Protein AF-0000000073611794 (afdb_homodimer)

Sequence (276 aa):
MASGPGFQDREGLLIVKLEEDSAWSQELPQPDPGPSPEASHLRFRRFRFQEAAGPREALSRLQELCHGWLQPEMRTKEQILELLVLEQFLTILPQEIQSRVQELHPESGEEAVTLVEDMQKELGRLRQKSLRFPVRRPMASGPGFQDREGLLIVKLEEDSAWSQELPQPDPGPSPEASHLRFRRFRFQEAAGPREALSRLQELCHGWLQPEMRTKEQILELLVLEQFLTILPQEIQSRVQELHPESGEEAVTLVEDMQKELGRLRQKSLRFPVRRP

Nearest PDB structures (foldseek):
  3lhr-assembly1_A  TM=9.192E-01  e=5.467E-08  Homo sapiens
  4e6s-assembly1_A-2  TM=8.404E-01  e=6.979E-07  Mus musculus
  2fi2-assembly1_B  TM=8.054E-01  e=8.372E-07  Homo sapiens
  4bhx-assembly1_A  TM=9.151E-01  e=5.485E-06  Homo sapiens
  2fi2-assembly1_A  TM=7.809E-01  e=1.445E-06  Homo sapiens

InterPro domains:
  IPR003309 SCAN domain [PF02023] (37-124)
  IPR003309 SCAN domain [PS50804] (41-123)
  IPR003309 SCAN domain [SM00431] (37-138)
  IPR003309 SCAN domain [cd07936] (37-120)
  IPR038269 SCAN domain superfamily [G3DSA:1.10.4020.10] (34-124)
  IPR050916 SCAN domain and C2H2-type zinc finger [PTHR45935] (18-129)

Organism: Bos mutus grunniens (NCBI:txid30521)

pLDDT: mean 81.66, std 24.02, range [25.75, 98.88]

Secondary structure (DSSP, 8-state):
------------------------------------HHHHHHHHHH--GGGSSSHHHHHHHHHHHHHHHH-TTTS-HHHHHHHHHHHHHHHHS-HHHHHHHHHH--SSHHHHHHHHHHHHHHHHHHHHHHHHS-----/------------------------------------HHHHHHHHHH--GGGSSSHHHHHHHHHHHHHHHH-TTTS-HHHHHHHHHHHHHHHHS-HHHHHHHHHH--SSHHHHHHHHHHHHHHHHHHHHHHHHS-----

Foldseek 3Di:
DDDDPDPPPPPPPPVPPVPPPPPPVVVVPPPPPPDALVRLVVCLVPPDQVVDPHDVRSVVSNVVSLCRNQVPVVDDPVSSVFVVVQVVVLVPDDPVQSVVLVVVPDPGPVRSVVSSVVVVVVVVVVVVVCVVPVPPPD/DDDPDDPPPPPPPPPPPPPPPPPPVVVVPPPPPPDALVRLVVCLVVPDQVVAPHDVRSVVSNVVSLCRNQVPVVDDPVSSVFVVVQVVVLVPDDPVQSVVLVVVPDPGPVRSVVSSVVVVVVVVVVVVVCVVPVPPPD

Radius of gyration: 38.4 Å; Cα contacts (8 Å, |Δi|>4): 191; chains: 2; bounding box: 90×89×173 Å

Solvent-accessible surface area (backbone atoms only — not comparable to full-atom values): 16360 Å² total; per-residue (Å²): 129,81,79,75,80,74,78,74,74,72,76,74,72,72,72,67,70,71,62,71,70,70,69,71,66,63,62,62,72,66,73,73,74,69,72,50,37,69,54,20,41,52,48,47,72,63,52,50,45,83,80,33,95,39,60,64,52,36,48,51,52,36,47,53,23,45,44,44,34,52,34,65,91,81,38,52,65,67,56,43,49,45,54,53,37,34,54,52,51,54,66,37,42,57,68,88,52,27,61,58,51,58,73,67,58,59,90,44,54,67,52,42,33,52,53,50,52,52,51,50,52,52,50,49,50,50,52,51,48,41,69,73,52,62,76,74,72,127,137,80,82,75,77,78,78,73,77,70,76,70,73,72,71,66,70,71,64,71,70,71,66,68,70,65,61,63,72,67,73,75,73,69,73,51,36,67,55,20,39,53,48,46,73,64,51,51,45,82,81,31,95,41,61,64,52,36,49,50,50,37,46,52,24,47,43,45,33,52,33,65,91,82,38,52,67,69,56,45,48,45,55,54,37,33,55,52,51,54,67,37,42,56,69,89,52,27,60,60,50,59,73,66,57,60,90,44,54,67,52,42,32,51,53,50,53,53,51,52,52,52,51,49,51,51,50,50,48,41,68,75,52,64,76,75,73,126

Structure (mmCIF, N/CA/C/O backbone):
data_AF-0000000073611794-model_v1
#
loop_
_entity.id
_entity.type
_entity.pdbx_description
1 polymer 'Zinc finger protein 263'
#
loop_
_atom_site.group_PDB
_atom_site.id
_atom_site.type_symbol
_atom_site.label_atom_id
_atom_site.label_alt_id
_atom_site.label_comp_id
_atom_site.label_asym_id
_atom_site.label_entity_id
_atom_site.label_seq_id
_atom_site.pdbx_PDB_ins_code
_atom_site.Cartn_x
_atom_site.Cartn_y
_atom_site.Cartn_z
_atom_site.occupancy
_atom_site.B_iso_or_equiv
_atom_site.auth_seq_id
_atom_site.auth_comp_id
_atom_site.auth_asym_id
_atom_site.auth_atom_id
_atom_site.pdbx_PDB_model_num
ATOM 1 N N . MET A 1 1 ? 18.406 -51.031 91.875 1 25.75 1 MET A N 1
ATOM 2 C CA . MET A 1 1 ? 18.719 -51.5 90.562 1 25.75 1 MET A CA 1
ATOM 3 C C . MET A 1 1 ? 17.766 -50.938 89.5 1 25.75 1 MET A C 1
ATOM 5 O O . MET A 1 1 ? 16.828 -51.594 89.125 1 25.75 1 MET A O 1
ATOM 9 N N . ALA A 1 2 ? 17.375 -49.719 89.75 1 31.8 2 ALA A N 1
ATOM 10 C CA . ALA A 1 2 ? 16.281 -49.219 88.938 1 31.8 2 ALA A CA 1
ATOM 11 C C . ALA A 1 2 ? 16.625 -49.375 87.438 1 31.8 2 ALA A C 1
ATOM 13 O O . ALA A 1 2 ? 17.797 -49.344 87.062 1 31.8 2 ALA A O 1
ATOM 14 N N . SER A 1 3 ? 15.711 -49.969 86.75 1 31.92 3 SER A N 1
ATOM 15 C CA . SER A 1 3 ? 15.547 -50.344 85.375 1 31.92 3 SER A CA 1
ATOM 16 C C . SER A 1 3 ? 15.875 -49.156 84.438 1 31.92 3 SER A C 1
ATOM 18 O O . SER A 1 3 ? 15.773 -48 84.875 1 31.92 3 SER A O 1
ATOM 20 N N . GLY A 1 4 ? 16.703 -49.375 83.438 1 33.88 4 GLY A N 1
ATOM 21 C CA . GLY A 1 4 ? 17.344 -48.75 82.312 1 33.88 4 GLY A CA 1
ATOM 22 C C . GLY A 1 4 ? 16.359 -48.125 81.312 1 33.88 4 GLY A C 1
ATOM 23 O O . GLY A 1 4 ? 15.438 -48.781 80.875 1 33.88 4 GLY A O 1
ATOM 24 N N . PRO A 1 5 ? 15.789 -46.969 81.75 1 40.38 5 PRO A N 1
ATOM 25 C CA . PRO A 1 5 ? 14.781 -46.438 80.812 1 40.38 5 PRO A CA 1
ATOM 26 C C . PRO A 1 5 ? 15.18 -46.594 79.375 1 40.38 5 PRO A C 1
ATOM 28 O O . PRO A 1 5 ? 16.375 -46.594 79.062 1 40.38 5 PRO A O 1
ATOM 31 N N . GLY A 1 6 ? 14.508 -47.406 78.625 1 31.11 6 GLY A N 1
ATOM 32 C CA . GLY A 1 6 ? 14.375 -47.719 77.188 1 31.11 6 GLY A CA 1
ATOM 33 C C . GLY A 1 6 ? 14.359 -46.469 76.312 1 31.11 6 GLY A C 1
ATOM 34 O O . GLY A 1 6 ? 13.922 -45.406 76.75 1 31.11 6 GLY A O 1
ATOM 35 N N . PHE A 1 7 ? 15.422 -46.25 75.562 1 35 7 PHE A N 1
ATOM 36 C CA . PHE A 1 7 ? 15.75 -45.344 74.5 1 35 7 PHE A CA 1
ATOM 37 C C . PHE A 1 7 ? 14.625 -45.312 73.438 1 35 7 PHE A C 1
ATOM 39 O O . PHE A 1 7 ? 14.398 -46.281 72.75 1 35 7 PHE A O 1
ATOM 46 N N . GLN A 1 8 ? 13.406 -45.094 73.875 1 32.88 8 GLN A N 1
ATOM 47 C CA . GLN A 1 8 ? 12.398 -44.969 72.812 1 32.88 8 GLN A CA 1
ATOM 48 C C . GLN A 1 8 ? 12.914 -44.125 71.688 1 32.88 8 GLN A C 1
ATOM 50 O O . GLN A 1 8 ? 13.398 -43 71.875 1 32.88 8 GLN A O 1
ATOM 55 N N . ASP A 1 9 ? 13.492 -44.719 70.75 1 33.41 9 ASP A N 1
ATOM 56 C CA . ASP A 1 9 ? 13.891 -44.281 69.438 1 33.41 9 ASP A CA 1
ATOM 57 C C . ASP A 1 9 ? 12.773 -43.469 68.75 1 33.41 9 ASP A C 1
ATOM 59 O O . ASP A 1 9 ? 11.672 -43.969 68.562 1 33.41 9 ASP A O 1
ATOM 63 N N . ARG A 1 10 ? 12.5 -42.25 69.25 1 33.97 10 ARG A N 1
ATOM 64 C CA . ARG A 1 10 ? 11.633 -41.281 68.625 1 33.97 10 ARG A CA 1
ATOM 65 C C . ARG A 1 10 ? 11.828 -41.312 67.125 1 33.97 10 ARG A C 1
ATOM 67 O O . ARG A 1 10 ? 12.914 -41.031 66.625 1 33.97 10 ARG A O 1
ATOM 74 N N . GLU A 1 11 ? 11.422 -42.344 66.438 1 33.62 11 GLU A N 1
ATOM 75 C CA . GLU A 1 11 ? 11.305 -42.312 64.938 1 33.62 11 GLU A CA 1
ATOM 76 C C . GLU A 1 11 ? 10.727 -40.969 64.5 1 33.62 11 GLU A C 1
ATOM 78 O O . GLU A 1 11 ? 9.641 -40.562 64.938 1 33.62 11 GLU A O 1
ATOM 83 N N . GLY A 1 12 ? 11.539 -39.812 64.5 1 36.69 12 GLY A N 1
ATOM 84 C CA . GLY A 1 12 ? 11.281 -38.531 63.844 1 36.69 12 GLY A CA 1
ATOM 85 C C . GLY A 1 12 ? 10.477 -38.688 62.594 1 36.69 12 GLY A C 1
ATOM 86 O O . GLY A 1 12 ? 10.938 -39.281 61.594 1 36.69 12 GLY A O 1
ATOM 87 N N . LEU A 1 13 ? 9.266 -39.188 62.625 1 36.22 13 LEU A N 1
ATOM 88 C CA . LEU A 1 13 ? 8.414 -39.062 61.438 1 36.22 13 LEU A CA 1
ATOM 89 C C . LEU A 1 13 ? 8.57 -37.688 60.812 1 36.22 13 LEU A C 1
ATOM 91 O O . LEU A 1 13 ? 8.258 -36.688 61.438 1 36.22 13 LEU A O 1
ATOM 95 N N . LEU A 1 14 ? 9.727 -37.406 60.188 1 38.22 14 LEU A N 1
ATOM 96 C CA . LEU A 1 14 ? 9.852 -36.281 59.25 1 38.22 14 LEU A CA 1
ATOM 97 C C . LEU A 1 14 ? 8.562 -36.094 58.469 1 38.22 14 LEU A C 1
ATOM 99 O O . LEU A 1 14 ? 8.164 -36.969 57.688 1 38.22 14 LEU A O 1
ATOM 103 N N . ILE A 1 15 ? 7.523 -35.719 59.156 1 40.88 15 ILE A N 1
ATOM 104 C CA . ILE A 1 15 ? 6.398 -35.25 58.344 1 40.88 15 ILE A CA 1
ATOM 105 C C . ILE A 1 15 ? 6.91 -34.375 57.219 1 40.88 15 ILE A C 1
ATOM 107 O O . ILE A 1 15 ? 7.457 -33.281 57.469 1 40.88 15 ILE A O 1
ATOM 111 N N . VAL A 1 16 ? 7.613 -34.906 56.25 1 37.81 16 VAL A N 1
ATOM 112 C CA . VAL A 1 16 ? 7.801 -34.188 55 1 37.81 16 VAL A CA 1
ATOM 113 C C . VAL A 1 16 ? 6.492 -33.5 54.625 1 37.81 16 VAL A C 1
ATOM 115 O O . VAL A 1 16 ? 5.453 -34.156 54.5 1 37.81 16 VA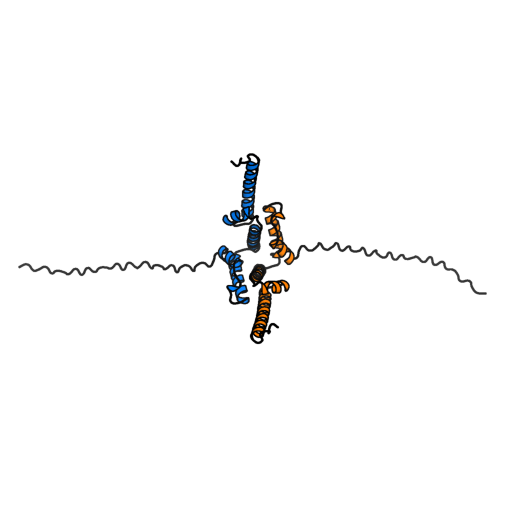L A O 1
ATOM 118 N N . LYS A 1 17 ? 6.121 -32.469 55.281 1 37.69 17 LYS A N 1
ATOM 119 C CA . LYS A 1 17 ? 5.086 -31.656 54.656 1 37.69 17 LYS A CA 1
ATOM 120 C C . LYS A 1 17 ? 5.184 -31.766 53.125 1 37.69 17 LYS A C 1
ATOM 122 O O . LYS A 1 17 ? 6.23 -31.469 52.531 1 37.69 17 LYS A O 1
ATOM 127 N N . LEU A 1 18 ? 4.758 -32.906 52.531 1 38.34 18 LEU A N 1
ATOM 128 C CA . LEU A 1 18 ? 4.449 -32.812 51.094 1 38.34 18 LEU A CA 1
ATOM 129 C C . LEU A 1 18 ? 3.967 -31.422 50.719 1 38.34 18 LEU A C 1
ATOM 131 O O . LEU A 1 18 ? 2.865 -31.016 51.094 1 38.34 18 LEU A O 1
ATOM 135 N N . GLU A 1 19 ? 4.691 -30.328 51.094 1 38.81 19 GLU A N 1
ATOM 136 C CA . GLU A 1 19 ? 4.254 -29.125 50.375 1 38.81 19 GLU A CA 1
ATOM 137 C C . GLU A 1 19 ? 3.686 -29.484 49 1 38.81 19 GLU A C 1
ATOM 139 O O . GLU A 1 19 ? 4.262 -30.297 48.281 1 38.81 19 GLU A O 1
ATOM 144 N N . GLU A 1 20 ? 2.352 -29.781 48.938 1 40.28 20 GLU A N 1
ATOM 145 C CA . GLU A 1 20 ? 1.732 -29.656 47.625 1 40.28 20 GLU A CA 1
ATOM 146 C C . GLU A 1 20 ? 2.551 -28.75 46.719 1 40.28 20 GLU A C 1
ATOM 148 O O . GLU A 1 20 ? 2.857 -27.609 47.062 1 40.28 20 GLU A O 1
ATOM 153 N N . ASP A 1 21 ? 3.701 -29.25 46.156 1 41.03 21 ASP A N 1
ATOM 154 C CA . ASP A 1 21 ? 4.242 -28.547 45 1 41.03 21 ASP A CA 1
ATOM 155 C C . ASP A 1 21 ? 3.184 -27.672 44.344 1 41.03 21 ASP A C 1
ATOM 157 O O . ASP A 1 21 ? 2.133 -28.172 43.938 1 41.03 21 ASP A O 1
ATOM 161 N N . SER A 1 22 ? 2.812 -26.516 44.938 1 45.22 22 SER A N 1
ATOM 162 C CA . SER A 1 22 ? 2.234 -25.484 44.094 1 45.22 22 SER A CA 1
ATOM 163 C C . SER A 1 22 ? 2.451 -25.781 42.625 1 45.22 22 SER A C 1
ATOM 165 O O . SER A 1 22 ? 3.59 -25.953 42.188 1 45.22 22 SER A O 1
ATOM 167 N N . ALA A 1 23 ? 1.652 -26.688 42.094 1 37.91 23 ALA A N 1
ATOM 168 C CA . ALA A 1 23 ? 1.493 -26.766 40.625 1 37.91 23 ALA A CA 1
ATOM 169 C C . ALA A 1 23 ? 1.987 -25.5 39.969 1 37.91 23 ALA A C 1
ATOM 171 O O . ALA A 1 23 ? 1.518 -24.406 40.25 1 37.91 23 ALA A O 1
ATOM 172 N N . TRP A 1 24 ? 3.227 -25.234 39.812 1 42.56 24 TRP A N 1
ATOM 173 C CA . TRP A 1 24 ? 3.613 -24.531 38.594 1 42.56 24 TRP A CA 1
ATOM 174 C C . TRP A 1 24 ? 2.514 -24.625 37.562 1 42.56 24 TRP A C 1
ATOM 176 O O . TRP A 1 24 ? 2.291 -25.688 36.969 1 42.56 24 TRP A O 1
ATOM 186 N N . SER A 1 25 ? 1.263 -24.484 37.969 1 47.09 25 SER A N 1
ATOM 187 C CA . SER A 1 25 ? 0.435 -24.141 36.812 1 47.09 25 SER A CA 1
ATOM 188 C C . SER A 1 25 ? 1.287 -23.641 35.656 1 47.09 25 SER A C 1
ATOM 190 O O . SER A 1 25 ? 1.818 -22.531 35.688 1 47.09 25 SER A O 1
ATOM 192 N N . GLN A 1 26 ? 2.293 -24.375 35.219 1 45.28 26 GLN A N 1
ATOM 193 C CA . GLN A 1 26 ? 2.75 -24.062 33.875 1 45.28 26 GLN A CA 1
ATOM 194 C C . GLN A 1 26 ? 1.682 -23.312 33.062 1 45.28 26 GLN A C 1
ATOM 196 O O . GLN A 1 26 ? 0.642 -23.875 32.719 1 45.28 26 GLN A O 1
ATOM 201 N N . GLU A 1 27 ? 1.24 -22.266 33.688 1 50.81 27 GLU A N 1
ATOM 202 C CA . GLU A 1 27 ? 0.527 -21.469 32.688 1 50.81 27 GLU A CA 1
ATOM 203 C C . GLU A 1 27 ? 0.931 -21.875 31.266 1 50.81 27 GLU A C 1
ATOM 205 O O . GLU A 1 27 ? 2.115 -21.859 30.922 1 50.81 27 GLU A O 1
ATOM 210 N N . LEU A 1 28 ? 0.494 -22.984 30.781 1 51.09 28 LEU A N 1
ATOM 211 C CA . LEU A 1 28 ? 0.665 -23.094 29.328 1 51.09 28 LEU A CA 1
ATOM 212 C C . LEU A 1 28 ? 0.925 -21.719 28.719 1 51.09 28 LEU A C 1
ATOM 214 O O . LEU A 1 28 ? 0.292 -20.734 29.094 1 51.09 28 LEU A O 1
ATOM 218 N N . PRO A 1 29 ? 2.184 -21.406 28.484 1 55.97 29 PRO A N 1
ATOM 219 C CA . PRO A 1 29 ? 2.291 -20.125 27.781 1 55.97 29 PRO A CA 1
ATOM 220 C C . PRO A 1 29 ? 1.044 -19.781 26.969 1 55.97 29 PRO A C 1
ATOM 222 O O . PRO A 1 29 ? 0.424 -20.688 26.391 1 55.97 29 PRO A O 1
ATOM 225 N N . GLN A 1 30 ? 0.142 -19.062 27.484 1 58.91 30 GLN A N 1
ATOM 226 C CA . GLN A 1 30 ? -0.873 -18.562 26.562 1 58.91 30 GLN A CA 1
ATOM 227 C C . GLN A 1 30 ? -0.38 -18.609 25.125 1 58.91 30 GLN A C 1
ATOM 229 O O . GLN A 1 30 ? 0.807 -18.406 24.859 1 58.91 30 GLN A O 1
ATOM 234 N N . PRO A 1 31 ? -0.957 -19.359 24.328 1 60 31 PRO A N 1
ATOM 235 C CA . PRO A 1 31 ? -0.51 -19.375 22.938 1 60 31 PRO A CA 1
ATOM 236 C C . PRO A 1 31 ? 0.017 -18.016 22.469 1 60 31 PRO A C 1
ATOM 238 O O . PRO A 1 31 ? -0.442 -16.984 22.938 1 60 31 PRO A O 1
ATOM 241 N N . ASP A 1 32 ? 1.255 -17.891 22.297 1 64.12 32 ASP A N 1
ATOM 242 C CA . ASP A 1 32 ? 1.869 -16.703 21.734 1 64.12 32 ASP A CA 1
ATOM 243 C C . ASP A 1 32 ? 0.904 -15.969 20.797 1 64.12 32 ASP A C 1
ATOM 245 O O . ASP A 1 32 ? 0.417 -16.547 19.828 1 64.12 32 ASP A O 1
ATOM 249 N N . PRO A 1 33 ? 0.213 -15.031 21.375 1 74.94 33 PRO A N 1
ATOM 250 C CA . PRO A 1 33 ? -0.708 -14.328 20.484 1 74.94 33 PRO A CA 1
ATOM 251 C C . PRO A 1 33 ? -0.086 -14.023 19.125 1 74.94 33 PRO A C 1
ATOM 253 O O . PRO A 1 33 ? 1.134 -13.875 19.016 1 74.94 33 PRO A O 1
ATOM 256 N N . GLY A 1 34 ? -0.44 -14.672 18.125 1 82.56 34 GLY A N 1
ATOM 257 C CA . GLY A 1 34 ? 0.004 -14.359 16.781 1 82.56 34 GLY A CA 1
ATOM 258 C C . GLY A 1 34 ? 0.525 -12.938 16.641 1 82.56 34 GLY A C 1
ATOM 259 O O . GLY A 1 34 ? 0.552 -12.188 17.609 1 82.56 34 GLY A O 1
ATOM 260 N N . PRO A 1 35 ? 1.168 -12.625 15.617 1 91.62 35 PRO A N 1
ATOM 261 C CA . PRO A 1 35 ? 1.731 -11.289 15.398 1 91.62 35 PRO A CA 1
ATOM 262 C C . PRO A 1 35 ? 0.701 -10.18 15.578 1 91.62 35 PRO A C 1
ATOM 264 O O . PRO A 1 35 ? -0.473 -10.359 15.25 1 91.62 35 PRO A O 1
ATOM 267 N N . SER A 1 36 ? 1.124 -9.133 16.203 1 95.94 36 SER A N 1
ATOM 268 C CA . SER A 1 36 ? 0.281 -7.945 16.266 1 95.94 36 SER A CA 1
ATOM 269 C C . SER A 1 36 ? -0.071 -7.441 14.875 1 95.94 36 SER A C 1
ATOM 271 O O . SER A 1 36 ? 0.616 -7.762 13.898 1 95.94 36 SER A O 1
ATOM 273 N N . PRO A 1 37 ? -1.062 -6.648 14.758 1 97.25 37 PRO A N 1
ATOM 274 C CA . PRO A 1 37 ? -1.397 -6.059 13.461 1 97.25 37 PRO A CA 1
ATOM 275 C C . PRO A 1 37 ? -0.239 -5.27 12.852 1 97.25 37 PRO A C 1
ATOM 277 O O . PRO A 1 37 ? -0.004 -5.344 11.641 1 97.25 37 PRO A O 1
ATOM 280 N N . GLU A 1 38 ? 0.449 -4.566 13.734 1 96 38 GLU A N 1
ATOM 281 C CA . GLU A 1 38 ? 1.598 -3.793 13.273 1 96 38 GLU A CA 1
ATOM 282 C C . GLU A 1 38 ? 2.691 -4.703 12.719 1 96 38 GLU A C 1
ATOM 284 O O . GLU A 1 38 ? 3.303 -4.398 11.695 1 96 38 GLU A O 1
ATOM 289 N N . ALA A 1 39 ? 2.961 -5.734 13.414 1 97.25 39 ALA A N 1
ATOM 290 C CA . ALA A 1 39 ? 3.967 -6.684 12.945 1 97.25 39 ALA A CA 1
ATOM 291 C C . ALA A 1 39 ? 3.535 -7.344 11.641 1 97.25 39 ALA A C 1
ATOM 293 O O . ALA A 1 39 ? 4.355 -7.543 10.742 1 97.25 39 ALA A O 1
ATOM 294 N N . SER A 1 40 ? 2.295 -7.68 11.5 1 98.5 40 SER A N 1
ATOM 295 C CA . SER A 1 40 ? 1.759 -8.258 10.273 1 98.5 40 SER A CA 1
ATOM 296 C C . SER A 1 40 ? 1.869 -7.277 9.109 1 98.5 40 SER A C 1
ATOM 298 O O . SER A 1 40 ? 2.197 -7.672 7.988 1 98.5 40 SER A O 1
ATOM 300 N N . HIS A 1 41 ? 1.594 -6.059 9.43 1 98.31 41 HIS A N 1
ATOM 301 C CA . HIS A 1 41 ? 1.729 -5.008 8.43 1 98.31 41 HIS A CA 1
ATOM 302 C C . HIS A 1 41 ? 3.154 -4.945 7.883 1 98.31 41 HIS A C 1
ATOM 304 O O . HIS A 1 41 ? 3.359 -4.938 6.668 1 98.31 41 HIS A O 1
ATOM 310 N N . LEU A 1 42 ? 4.094 -4.91 8.789 1 97.25 42 LEU A N 1
ATOM 311 C CA . LEU A 1 42 ? 5.5 -4.844 8.391 1 97.25 42 LEU A CA 1
ATOM 312 C C . LEU A 1 42 ? 5.887 -6.062 7.562 1 97.25 42 LEU A C 1
ATOM 314 O O . LEU A 1 42 ? 6.551 -5.934 6.531 1 97.25 42 LEU A O 1
ATOM 318 N N . ARG A 1 43 ? 5.469 -7.184 7.961 1 98.25 43 ARG A N 1
ATOM 319 C CA . ARG A 1 43 ? 5.777 -8.414 7.242 1 98.25 43 ARG A CA 1
ATOM 320 C C . ARG A 1 43 ? 5.094 -8.438 5.879 1 98.25 43 ARG A C 1
ATOM 322 O O . ARG A 1 43 ? 5.656 -8.938 4.902 1 98.25 43 ARG A O 1
ATOM 329 N N . PHE A 1 44 ? 3.891 -7.938 5.824 1 98.75 44 PHE A N 1
ATOM 330 C CA . PHE A 1 44 ? 3.145 -7.879 4.57 1 98.75 44 PHE A CA 1
ATOM 331 C C . PHE A 1 44 ? 3.883 -7.039 3.539 1 98.75 44 PHE A C 1
ATOM 333 O O . PHE A 1 44 ? 4.008 -7.438 2.379 1 98.75 44 PHE A O 1
ATOM 340 N N . ARG A 1 45 ? 4.41 -5.941 4 1 98.31 45 ARG A N 1
ATOM 341 C CA . ARG A 1 45 ? 5.082 -5.016 3.098 1 98.31 45 ARG A CA 1
ATOM 342 C C . ARG A 1 45 ? 6.5 -5.488 2.785 1 98.31 45 ARG A C 1
ATOM 344 O O . ARG A 1 45 ? 7.012 -5.25 1.689 1 98.31 45 ARG A O 1
ATOM 351 N N . ARG A 1 46 ? 7.098 -6.164 3.67 1 98.12 46 ARG A N 1
ATOM 352 C CA . ARG A 1 46 ? 8.492 -6.555 3.508 1 98.12 46 ARG A CA 1
ATOM 353 C C . ARG A 1 46 ? 8.602 -7.973 2.953 1 98.12 46 ARG A C 1
ATOM 355 O O . ARG A 1 46 ? 9.703 -8.438 2.65 1 98.12 46 ARG A O 1
ATOM 362 N N . PHE A 1 47 ? 7.562 -8.641 2.842 1 98.62 47 PHE A N 1
ATOM 363 C CA . PHE A 1 47 ? 7.559 -10 2.322 1 98.62 47 PHE A CA 1
ATOM 364 C C . PHE A 1 47 ? 8.234 -10.062 0.958 1 98.62 47 PHE A C 1
ATOM 366 O O . PHE A 1 47 ? 8.023 -9.188 0.117 1 98.62 47 PHE A O 1
ATOM 373 N N . ARG A 1 48 ? 9.016 -11.086 0.779 1 98.25 48 ARG A N 1
ATOM 374 C CA . ARG A 1 48 ? 9.711 -11.266 -0.49 1 98.25 48 ARG A CA 1
ATOM 375 C C . ARG A 1 48 ? 9.25 -12.539 -1.19 1 98.25 48 ARG A C 1
ATOM 377 O O . ARG A 1 48 ? 8.93 -13.531 -0.536 1 98.25 48 ARG A O 1
ATOM 384 N N . PHE A 1 49 ? 9.352 -12.5 -2.439 1 98.12 49 PHE A N 1
ATOM 385 C CA . PHE A 1 49 ? 8.914 -13.633 -3.244 1 98.12 49 PHE A CA 1
ATOM 386 C C . PHE A 1 49 ? 9.688 -14.891 -2.879 1 98.12 49 PHE A C 1
ATOM 388 O O . PHE A 1 49 ? 9.125 -15.984 -2.826 1 98.12 49 PHE A O 1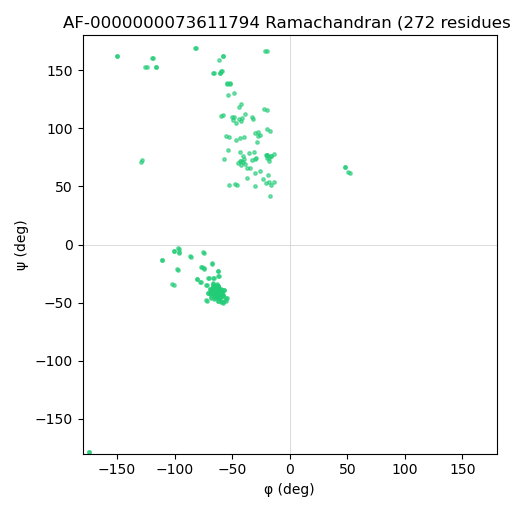
ATOM 395 N N . GLN A 1 50 ? 10.93 -14.727 -2.625 1 96.56 50 GLN A N 1
ATOM 396 C CA . GLN A 1 50 ? 11.828 -15.844 -2.371 1 96.56 50 GLN A CA 1
ATOM 397 C C . GLN A 1 50 ? 11.484 -16.547 -1.063 1 96.56 50 GLN A C 1
ATOM 399 O O . GLN A 1 50 ? 11.961 -17.656 -0.798 1 96.56 50 GLN A O 1
ATOM 404 N N . GLU A 1 51 ? 10.727 -15.93 -0.235 1 97.69 51 GLU A N 1
ATOM 405 C CA . GLU A 1 51 ? 10.352 -16.516 1.051 1 97.69 51 GLU A CA 1
ATOM 406 C C . GLU A 1 51 ? 9.305 -17.609 0.875 1 97.69 51 GLU A C 1
ATOM 408 O O . GLU A 1 51 ? 8.961 -18.297 1.834 1 97.69 51 GLU A O 1
ATOM 413 N N . ALA A 1 52 ? 8.805 -17.797 -0.29 1 97.62 52 ALA A N 1
ATOM 414 C CA . ALA A 1 52 ? 7.809 -18.812 -0.606 1 97.62 52 ALA A CA 1
ATOM 415 C C . ALA A 1 52 ? 8.336 -19.797 -1.654 1 97.62 52 ALA A C 1
ATOM 417 O O . ALA A 1 52 ? 9.188 -19.438 -2.471 1 97.62 52 ALA A O 1
ATOM 418 N N . ALA A 1 53 ? 7.734 -20.938 -1.75 1 96.31 53 ALA A N 1
ATOM 419 C CA . ALA A 1 53 ? 8.164 -21.969 -2.682 1 96.31 53 ALA A CA 1
ATOM 420 C C . ALA A 1 53 ? 7.727 -21.656 -4.105 1 96.31 53 ALA A C 1
ATOM 422 O O . ALA A 1 53 ? 8.289 -22.172 -5.07 1 96.31 53 ALA A O 1
ATOM 423 N N . GLY A 1 54 ? 6.75 -20.797 -4.246 1 97.44 54 GLY A N 1
ATOM 424 C CA . GLY A 1 54 ? 6.184 -20.422 -5.535 1 97.44 54 GLY A CA 1
ATOM 425 C C . GLY A 1 54 ? 5.152 -19.312 -5.434 1 97.44 54 GLY A C 1
ATOM 426 O O . GLY A 1 54 ? 4.875 -18.812 -4.344 1 97.44 54 GLY A O 1
ATOM 427 N N . PRO A 1 55 ? 4.629 -19 -6.59 1 98.44 55 PRO A N 1
ATOM 428 C CA . PRO A 1 55 ? 3.703 -17.875 -6.617 1 98.44 55 PRO A CA 1
ATOM 429 C C . PRO A 1 55 ? 2.416 -18.141 -5.844 1 98.44 55 PRO A C 1
ATOM 431 O O . PRO A 1 55 ? 1.869 -17.234 -5.211 1 98.44 55 PRO A O 1
ATOM 434 N N . ARG A 1 56 ? 1.911 -19.344 -5.867 1 98.44 56 ARG A N 1
ATOM 435 C CA . ARG A 1 56 ? 0.68 -19.672 -5.152 1 98.44 56 ARG A CA 1
ATOM 436 C C . ARG A 1 56 ? 0.872 -19.547 -3.646 1 98.44 56 ARG A C 1
ATOM 438 O O . ARG A 1 56 ? 0.023 -18.984 -2.951 1 98.44 56 ARG A O 1
ATOM 445 N N . GLU A 1 57 ? 1.979 -20.031 -3.174 1 98.62 57 GLU A N 1
ATOM 446 C CA . GLU A 1 57 ? 2.273 -19.906 -1.749 1 98.62 57 GLU A CA 1
ATOM 447 C C . GLU A 1 57 ? 2.535 -18.438 -1.372 1 98.62 57 GLU A C 1
ATOM 449 O O . GLU A 1 57 ? 2.131 -18 -0.298 1 98.62 57 GLU A O 1
ATOM 454 N N . ALA A 1 58 ? 3.291 -17.75 -2.23 1 98.75 58 ALA A N 1
ATOM 455 C CA . ALA A 1 58 ? 3.537 -16.328 -1.986 1 98.75 58 ALA A CA 1
ATOM 456 C C . ALA A 1 58 ? 2.227 -15.562 -1.832 1 98.75 58 ALA A C 1
ATOM 458 O O . ALA A 1 58 ? 2.062 -14.781 -0.89 1 98.75 58 ALA A O 1
ATOM 459 N N . LEU A 1 59 ? 1.295 -15.828 -2.732 1 98.88 59 LEU A N 1
ATOM 460 C CA . LEU A 1 59 ? -0.01 -15.18 -2.662 1 98.88 59 LEU A CA 1
ATOM 461 C C . LEU A 1 59 ? -0.722 -15.539 -1.36 1 98.88 59 LEU A C 1
ATOM 463 O O . LEU A 1 59 ? -1.3 -14.664 -0.708 1 98.88 59 LEU A O 1
ATOM 467 N N . SER A 1 60 ? -0.723 -16.719 -0.968 1 98.69 60 SER A N 1
ATOM 468 C CA . SER A 1 60 ? -1.379 -17.188 0.249 1 98.69 60 SER A CA 1
ATOM 469 C C . SER A 1 60 ? -0.783 -16.531 1.486 1 98.69 60 SER A C 1
ATOM 471 O O . SER A 1 60 ? -1.515 -16.125 2.395 1 98.69 60 SER A O 1
ATOM 473 N N . ARG A 1 61 ? 0.507 -16.406 1.523 1 98.56 61 ARG A N 1
ATOM 474 C CA . ARG A 1 61 ? 1.183 -15.766 2.646 1 98.56 61 ARG A CA 1
ATOM 475 C C . ARG A 1 61 ? 0.801 -14.289 2.744 1 98.56 61 ARG A C 1
ATOM 477 O O . ARG A 1 61 ? 0.576 -13.773 3.842 1 98.56 61 ARG A O 1
ATOM 484 N N . LEU A 1 62 ? 0.734 -13.672 1.625 1 98.88 62 LEU A N 1
ATOM 485 C CA . LEU A 1 62 ? 0.334 -12.273 1.609 1 98.88 62 LEU A CA 1
ATOM 486 C C . LEU A 1 62 ? -1.104 -12.109 2.09 1 98.88 62 LEU A C 1
ATOM 488 O O . LEU A 1 62 ? -1.426 -11.148 2.793 1 98.88 62 LEU A O 1
ATOM 492 N N . GLN A 1 63 ? -1.958 -13.055 1.726 1 98.81 63 GLN A N 1
ATOM 493 C CA . GLN A 1 63 ? -3.338 -13.031 2.197 1 98.81 63 GLN A CA 1
ATOM 494 C C . GLN A 1 63 ? -3.404 -13.133 3.717 1 98.81 63 GLN A C 1
ATOM 496 O O . GLN A 1 63 ? -4.133 -12.383 4.367 1 98.81 63 GLN A O 1
ATOM 501 N N . GLU A 1 64 ? -2.65 -14.016 4.18 1 98.44 64 GLU A N 1
ATOM 502 C CA . GLU A 1 64 ? -2.605 -14.203 5.625 1 98.44 64 GLU A CA 1
ATOM 503 C C . GLU A 1 64 ? -2.092 -12.953 6.328 1 98.44 64 GLU A C 1
ATOM 505 O O . GLU A 1 64 ? -2.688 -12.492 7.305 1 98.44 64 GLU A O 1
ATOM 510 N N . LEU A 1 65 ? -1.044 -12.453 5.855 1 98.56 65 LEU A N 1
ATOM 511 C CA . LEU A 1 65 ? -0.439 -11.266 6.449 1 98.56 65 LEU A CA 1
ATOM 512 C C . LEU A 1 65 ? -1.377 -10.07 6.344 1 98.56 65 LEU A C 1
ATOM 514 O O . LEU A 1 65 ? -1.497 -9.289 7.285 1 98.56 65 LEU A O 1
ATOM 518 N N . CYS A 1 66 ? -1.99 -9.938 5.172 1 98.81 66 CYS A N 1
ATOM 519 C CA . CYS A 1 66 ? -2.947 -8.852 4.984 1 98.81 66 CYS A CA 1
ATOM 520 C C . CYS A 1 66 ? -4.082 -8.945 5.996 1 98.81 66 CYS A C 1
ATOM 522 O O . CYS A 1 66 ? -4.477 -7.938 6.586 1 98.81 66 CYS A O 1
ATOM 524 N N . HIS A 1 67 ? -4.574 -10.062 6.199 1 98.44 67 HIS A N 1
ATOM 525 C CA . HIS A 1 67 ? -5.633 -10.281 7.18 1 98.44 67 HIS A CA 1
ATOM 526 C C . HIS A 1 67 ? -5.168 -9.922 8.586 1 98.44 67 HIS A C 1
ATOM 528 O O . HIS A 1 67 ? -5.906 -9.281 9.344 1 98.44 67 HIS A O 1
ATOM 534 N N . GLY A 1 68 ? -4.016 -10.359 8.883 1 98.12 68 GLY A N 1
ATOM 535 C CA . GLY A 1 68 ? -3.463 -10.047 10.195 1 98.12 68 GLY A CA 1
ATOM 536 C C . GLY A 1 68 ? -3.242 -8.555 10.398 1 98.12 68 GLY A C 1
ATOM 537 O O . GLY A 1 68 ? -3.385 -8.055 11.516 1 98.12 68 GLY A O 1
ATOM 538 N N . TRP A 1 69 ? -2.883 -7.895 9.367 1 98.44 69 TRP A N 1
ATOM 539 C CA . TRP A 1 69 ? -2.633 -6.457 9.375 1 98.44 69 TRP A CA 1
ATOM 540 C C . TRP A 1 69 ? -3.939 -5.68 9.5 1 98.44 69 TRP A C 1
ATOM 542 O O . TRP A 1 69 ? -4.094 -4.859 10.414 1 98.44 69 TRP A O 1
ATOM 552 N N . LEU A 1 70 ? -4.934 -5.996 8.719 1 98.31 70 LEU A N 1
ATOM 553 C CA . LEU A 1 70 ? -6.109 -5.145 8.586 1 98.31 70 LEU A CA 1
ATOM 554 C C . LEU A 1 70 ? -7.242 -5.633 9.484 1 98.31 70 LEU A C 1
ATOM 556 O O . LEU A 1 70 ? -8.188 -4.891 9.75 1 98.31 70 LEU A O 1
ATOM 560 N N . GLN A 1 71 ? -7.195 -6.863 9.859 1 97.69 71 GLN A N 1
ATOM 561 C CA . GLN A 1 71 ? -8.172 -7.445 10.781 1 97.69 71 GLN A CA 1
ATOM 562 C C . GLN A 1 71 ? -9.594 -7.102 10.359 1 97.69 71 GLN A C 1
ATOM 564 O O . GLN A 1 71 ? -10.352 -6.508 11.133 1 97.69 71 GLN A O 1
ATOM 569 N N . PRO A 1 72 ? -10.008 -7.652 9.195 1 98.19 72 PRO A N 1
ATOM 570 C CA . PRO A 1 72 ? -11.336 -7.305 8.688 1 98.19 72 PRO A CA 1
ATOM 571 C C . PRO A 1 72 ? -12.461 -7.746 9.625 1 98.19 72 PRO A C 1
ATOM 573 O O . PRO A 1 72 ? -13.547 -7.16 9.609 1 98.19 72 PRO A O 1
ATOM 576 N N . GLU A 1 73 ? -12.289 -8.672 10.445 1 97 73 GLU A N 1
ATOM 577 C CA . GLU A 1 73 ? -13.312 -9.141 11.375 1 97 73 GLU A CA 1
ATOM 578 C C . GLU A 1 73 ? -13.508 -8.141 12.516 1 97 73 GLU A C 1
ATOM 580 O O . GLU A 1 73 ? -14.539 -8.164 13.195 1 97 73 GLU A O 1
ATOM 585 N N . MET A 1 74 ? -12.547 -7.293 12.75 1 97.25 74 MET A N 1
ATOM 586 C CA . MET A 1 74 ? -12.562 -6.41 13.914 1 97.25 74 MET A CA 1
ATOM 587 C C . MET A 1 74 ? -12.773 -4.961 13.484 1 97.25 74 MET A C 1
ATOM 589 O O . MET A 1 74 ? -13.078 -4.105 14.32 1 97.25 74 MET A O 1
ATOM 593 N N . ARG A 1 75 ? -12.617 -4.75 12.156 1 97.25 75 ARG A N 1
ATOM 594 C CA . ARG A 1 75 ? -12.656 -3.369 11.688 1 97.25 75 ARG A CA 1
ATOM 595 C C . ARG A 1 75 ? -13.695 -3.189 10.586 1 97.25 75 ARG A C 1
ATOM 597 O O . ARG A 1 75 ? -13.984 -4.125 9.836 1 97.25 75 ARG A O 1
ATOM 604 N N . THR A 1 76 ? -14.18 -1.912 10.555 1 97.81 76 THR A N 1
ATOM 605 C CA . THR A 1 76 ? -15.086 -1.571 9.461 1 97.81 76 THR A CA 1
ATOM 606 C C . THR A 1 76 ? -14.312 -1.241 8.195 1 97.81 76 THR A C 1
ATOM 608 O O . THR A 1 76 ? -13.086 -1.112 8.227 1 97.81 76 THR A O 1
ATOM 611 N N . LYS A 1 77 ? -14.992 -1.139 7.121 1 98.56 77 LYS A N 1
ATOM 612 C CA . LYS A 1 77 ? -14.344 -0.782 5.867 1 98.56 77 LYS A CA 1
ATOM 613 C C . LYS A 1 77 ? -13.648 0.573 5.973 1 98.56 77 LYS A C 1
ATOM 615 O O . LYS A 1 77 ? -12.516 0.732 5.516 1 98.56 77 LYS A O 1
ATOM 620 N N . GLU A 1 78 ? -14.367 1.482 6.684 1 98 78 GLU A N 1
ATOM 621 C CA . GLU A 1 78 ? -13.812 2.828 6.828 1 98 78 GLU A CA 1
ATOM 622 C C . GLU A 1 78 ? -12.531 2.814 7.66 1 98 78 GLU A C 1
ATOM 624 O O . GLU A 1 78 ? -11.594 3.559 7.371 1 98 78 GLU A O 1
ATOM 629 N N . GLN A 1 79 ? -12.492 1.999 8.602 1 98.06 79 GLN A N 1
ATOM 630 C CA . GLN A 1 79 ? -11.312 1.859 9.453 1 98.06 79 GLN A CA 1
ATOM 631 C C . GLN A 1 79 ? -10.148 1.231 8.68 1 98.06 79 GLN A C 1
ATOM 633 O O . GLN A 1 79 ? -8.992 1.592 8.891 1 98.06 79 GLN A O 1
ATOM 638 N N . ILE A 1 80 ? -10.461 0.27 7.82 1 98.69 80 ILE A N 1
ATOM 639 C CA . ILE A 1 80 ? -9.438 -0.33 6.969 1 98.69 80 ILE A CA 1
ATOM 640 C C . ILE A 1 80 ? -8.875 0.725 6.016 1 98.69 80 ILE A C 1
ATOM 642 O O . ILE A 1 80 ? -7.66 0.837 5.852 1 98.69 80 ILE A O 1
ATOM 646 N N . LEU A 1 81 ? -9.766 1.556 5.434 1 98.75 81 LEU A N 1
ATOM 647 C CA . LEU A 1 81 ? -9.344 2.623 4.531 1 98.75 81 LEU A CA 1
ATOM 648 C C . LEU A 1 81 ? -8.445 3.617 5.254 1 98.75 81 LEU A C 1
ATOM 650 O O . LEU A 1 81 ? -7.465 4.105 4.684 1 98.75 81 LEU A O 1
ATOM 654 N N . GLU A 1 82 ? -8.789 3.893 6.492 1 98.5 82 GLU A N 1
ATOM 655 C CA . GLU A 1 82 ? -7.992 4.832 7.281 1 98.5 82 GLU A CA 1
ATOM 656 C C . GLU A 1 82 ? -6.555 4.34 7.441 1 98.5 82 GLU A C 1
ATOM 658 O O . GLU A 1 82 ? -5.613 5.137 7.395 1 98.5 82 GLU A O 1
ATOM 663 N N . LEU A 1 83 ? -6.402 3.027 7.637 1 98.25 83 LEU A N 1
ATOM 664 C CA . LEU A 1 83 ? -5.066 2.455 7.766 1 98.25 83 LEU A CA 1
ATOM 665 C C . LEU A 1 83 ? -4.273 2.629 6.477 1 98.25 83 LEU A C 1
ATOM 667 O O . LEU A 1 83 ? -3.094 2.982 6.508 1 98.25 83 LEU A O 1
ATOM 671 N N . LEU A 1 84 ? -4.945 2.449 5.363 1 98.69 84 LEU A N 1
ATOM 672 C CA . LEU A 1 84 ? -4.301 2.572 4.062 1 98.69 84 LEU A CA 1
ATOM 673 C C . LEU A 1 84 ? -3.955 4.027 3.762 1 98.69 84 LEU A C 1
ATOM 675 O O . LEU A 1 84 ? -2.877 4.32 3.238 1 98.69 84 LEU A O 1
ATOM 679 N N . VAL A 1 85 ? -4.809 4.93 4.055 1 98.88 85 VAL A N 1
ATOM 680 C CA . VAL A 1 85 ? -4.605 6.359 3.846 1 98.88 85 VAL A CA 1
ATOM 681 C C . VAL A 1 85 ? -3.438 6.848 4.699 1 98.88 85 VAL A C 1
ATOM 683 O O . VAL A 1 85 ? -2.562 7.57 4.215 1 98.88 85 VAL A O 1
ATOM 686 N N . LEU A 1 86 ? -3.434 6.375 5.957 1 98.69 86 LEU A N 1
ATOM 687 C CA . LEU A 1 86 ? -2.338 6.754 6.844 1 98.69 86 LEU A CA 1
ATOM 688 C C . LEU A 1 86 ? -1.003 6.262 6.293 1 98.69 86 LEU A C 1
ATOM 690 O O . LEU A 1 86 ? -0.031 7.02 6.242 1 98.69 86 LEU A O 1
ATOM 694 N N . GLU A 1 87 ? -0.948 5.043 5.867 1 98.5 87 GLU A N 1
ATOM 695 C CA . GLU A 1 87 ? 0.273 4.48 5.301 1 98.5 87 GLU A CA 1
ATOM 696 C C . GLU A 1 87 ? 0.777 5.32 4.133 1 98.5 87 GLU A C 1
ATOM 698 O O . GLU A 1 87 ? 1.956 5.68 4.082 1 98.5 87 GLU A O 1
ATOM 703 N N . GLN A 1 88 ? -0.133 5.66 3.229 1 98.75 88 GLN A N 1
ATOM 704 C CA . GLN A 1 88 ? 0.246 6.441 2.057 1 98.75 88 GLN A CA 1
ATOM 705 C C . GLN A 1 88 ? 0.654 7.859 2.449 1 98.75 88 GLN A C 1
ATOM 707 O O . GLN A 1 88 ? 1.609 8.406 1.897 1 98.75 88 GLN A O 1
ATOM 712 N N . PHE A 1 89 ? -0.04 8.469 3.385 1 98.88 89 PHE A N 1
ATOM 713 C CA . PHE A 1 89 ? 0.262 9.812 3.857 1 98.88 89 PHE A CA 1
ATOM 714 C C . PHE A 1 89 ? 1.685 9.891 4.398 1 98.88 89 PHE A C 1
ATOM 716 O O . PHE A 1 89 ? 2.426 10.82 4.082 1 98.88 89 PHE A O 1
ATOM 723 N N . LEU A 1 90 ? 2.045 8.914 5.133 1 98.25 90 LEU A N 1
ATOM 724 C CA . LEU A 1 90 ? 3.379 8.898 5.723 1 98.25 90 LEU A CA 1
ATOM 725 C C . LEU A 1 90 ? 4.449 8.758 4.648 1 98.25 90 LEU A C 1
ATOM 727 O O . LEU A 1 90 ? 5.535 9.328 4.77 1 98.25 90 LEU A O 1
ATOM 731 N N . THR A 1 91 ? 4.129 8.047 3.609 1 97.69 91 THR A N 1
ATOM 732 C CA . THR A 1 91 ? 5.086 7.77 2.545 1 97.69 91 THR A CA 1
ATOM 733 C C . THR A 1 91 ? 5.363 9.031 1.731 1 97.69 91 THR A C 1
ATOM 735 O O . THR A 1 91 ? 6.469 9.211 1.216 1 97.69 91 THR A O 1
ATOM 738 N N . ILE A 1 92 ? 4.445 9.977 1.603 1 98.06 92 ILE A N 1
ATOM 739 C CA . ILE A 1 92 ? 4.586 11.078 0.662 1 98.06 92 ILE A CA 1
ATOM 740 C C . ILE A 1 92 ? 5.145 12.305 1.384 1 98.06 92 ILE A C 1
ATOM 742 O O . ILE A 1 92 ? 5.375 13.344 0.765 1 98.06 92 ILE A O 1
ATOM 746 N N . LEU A 1 93 ? 5.332 12.211 2.623 1 98 93 LEU A N 1
ATOM 747 C CA . LEU A 1 93 ? 5.883 13.328 3.381 1 98 93 LEU A CA 1
ATOM 748 C C . LEU A 1 93 ? 7.328 13.602 2.971 1 98 93 LEU A C 1
ATOM 750 O O . LEU A 1 93 ? 8.07 12.664 2.654 1 98 93 LEU A O 1
ATOM 754 N N . PRO A 1 94 ? 7.727 14.836 3.021 1 95.31 94 PRO A N 1
ATOM 755 C CA . PRO A 1 94 ? 9.141 15.141 2.789 1 95.31 94 PRO A CA 1
ATOM 756 C C . PRO A 1 94 ? 10.07 14.438 3.777 1 95.31 94 PRO A C 1
ATOM 758 O O . PRO A 1 94 ? 9.727 14.297 4.953 1 95.31 94 PRO A O 1
ATOM 761 N N . GLN A 1 95 ? 11.164 14.164 3.348 1 91.31 95 GLN A N 1
ATOM 762 C CA . GLN A 1 95 ? 12.086 13.305 4.086 1 91.31 95 GLN A CA 1
ATOM 763 C C . GLN A 1 95 ? 12.406 13.891 5.457 1 91.31 95 GLN A C 1
ATOM 765 O O . GLN A 1 95 ? 12.414 13.172 6.461 1 91.31 95 GLN A O 1
ATOM 770 N N . GLU A 1 96 ? 12.578 15.195 5.449 1 86.69 96 GLU A N 1
ATOM 771 C CA . GLU A 1 96 ? 12.961 15.859 6.691 1 86.69 96 GLU A CA 1
ATOM 772 C C . GLU A 1 96 ? 11.891 15.695 7.766 1 86.69 96 GLU A C 1
ATOM 774 O O . GLU A 1 96 ? 12.195 15.672 8.961 1 86.69 96 GLU A O 1
ATOM 779 N N . ILE A 1 97 ? 10.703 15.531 7.387 1 94.94 97 ILE A N 1
ATOM 780 C CA . ILE A 1 97 ? 9.562 15.43 8.281 1 94.94 97 ILE A CA 1
ATOM 781 C C . ILE A 1 97 ? 9.172 13.961 8.453 1 94.94 97 ILE A C 1
ATOM 783 O O . ILE A 1 97 ? 8.797 13.539 9.555 1 94.94 97 ILE A O 1
ATOM 787 N N . GLN A 1 98 ? 9.312 13.242 7.492 1 95.88 98 GLN A N 1
ATOM 788 C CA . GLN A 1 98 ? 8.844 11.859 7.422 1 95.88 98 GLN A CA 1
ATOM 789 C C . GLN A 1 98 ? 9.484 11.008 8.508 1 95.88 98 GLN A C 1
ATOM 791 O O . GLN A 1 98 ? 8.797 10.297 9.242 1 95.88 98 GLN A O 1
ATOM 796 N N . SER A 1 99 ? 10.797 11.078 8.656 1 94.44 99 SER A N 1
ATOM 797 C CA . SER A 1 99 ? 11.508 10.25 9.625 1 94.44 99 SER A CA 1
ATOM 798 C C . SER A 1 99 ? 11.031 10.539 11.047 1 94.44 99 SER A C 1
ATOM 800 O O . SER A 1 99 ? 10.812 9.609 11.836 1 94.44 99 SER A O 1
ATOM 802 N N . ARG A 1 100 ? 10.812 11.766 11.414 1 94.44 100 ARG A N 1
ATOM 803 C CA . ARG A 1 100 ? 10.383 12.172 12.75 1 94.44 100 ARG A CA 1
ATOM 804 C C . ARG A 1 100 ? 8.961 11.703 13.031 1 94.44 100 ARG A C 1
ATOM 806 O O . ARG A 1 100 ? 8.68 11.172 14.109 1 94.44 100 ARG A O 1
ATOM 813 N N . VAL A 1 101 ? 8.141 11.938 12.031 1 97.19 101 VAL A N 1
ATOM 814 C CA . VAL A 1 101 ? 6.742 11.539 12.203 1 97.19 101 VAL A CA 1
ATOM 815 C C . VAL A 1 101 ? 6.648 10.023 12.367 1 97.19 101 VAL A C 1
ATOM 817 O O . VAL A 1 101 ? 5.895 9.531 13.211 1 97.19 101 VAL A O 1
ATOM 820 N N . GLN A 1 102 ? 7.422 9.289 11.594 1 95.12 102 GLN A N 1
ATOM 821 C CA . GLN A 1 102 ? 7.43 7.832 11.672 1 95.12 102 GLN A CA 1
ATOM 822 C C . GLN A 1 102 ? 7.895 7.355 13.039 1 95.12 102 GLN A C 1
ATOM 824 O O . GLN A 1 102 ? 7.383 6.363 13.57 1 95.12 102 GLN A O 1
ATOM 829 N N . GLU A 1 103 ? 8.781 8.047 13.586 1 94.62 103 GLU A N 1
ATOM 830 C CA . GLU A 1 103 ? 9.297 7.699 14.906 1 94.62 103 GLU A CA 1
ATOM 831 C C . GLU A 1 103 ? 8.227 7.859 15.977 1 94.62 103 GLU A C 1
ATOM 833 O O . GLU A 1 103 ? 8.258 7.172 17 1 94.62 103 GLU A O 1
ATOM 838 N N . LEU A 1 104 ? 7.324 8.727 15.781 1 94.88 104 LEU A N 1
ATOM 839 C CA . LEU A 1 104 ? 6.277 9 16.75 1 94.88 104 LEU A CA 1
ATOM 840 C C . LEU A 1 104 ? 5.094 8.055 16.578 1 94.88 104 LEU A C 1
ATOM 842 O O . LEU A 1 104 ? 4.184 8.031 17.406 1 94.88 104 LEU A O 1
ATOM 846 N N . HIS A 1 105 ? 5.031 7.262 15.461 1 94 105 HIS A N 1
ATOM 847 C CA . HIS A 1 105 ? 4.082 6.188 15.203 1 94 105 HIS A CA 1
ATOM 848 C C . HIS A 1 105 ? 2.646 6.66 15.398 1 94 105 HIS A C 1
ATOM 850 O O . HIS A 1 105 ? 1.892 6.07 16.172 1 94 105 HIS A O 1
ATOM 856 N N . PRO A 1 106 ? 2.248 7.645 14.594 1 97.31 106 PRO A N 1
ATOM 857 C CA . PRO A 1 106 ? 0.853 8.07 14.719 1 97.31 106 PRO A CA 1
ATOM 858 C C . PRO A 1 106 ? -0.136 6.945 14.422 1 97.31 106 PRO A C 1
ATOM 860 O O . PRO A 1 106 ? 0.104 6.125 13.531 1 97.31 106 PRO A O 1
ATOM 863 N N . GLU A 1 107 ? -1.235 7.004 15.109 1 94.88 107 GLU A N 1
ATOM 864 C CA . GLU A 1 107 ? -2.219 5.934 14.992 1 94.88 107 GLU A CA 1
ATOM 865 C C . GLU A 1 107 ? -3.369 6.34 14.07 1 94.88 107 GLU A C 1
ATOM 867 O O . GLU A 1 107 ? -4.273 5.539 13.812 1 94.88 107 GLU A O 1
ATOM 872 N N . SER A 1 108 ? -3.432 7.527 13.602 1 96.94 108 SER A N 1
ATOM 873 C CA . SER A 1 108 ? -4.473 8.008 12.703 1 96.94 108 SER A CA 1
ATOM 874 C C . SER A 1 108 ? -3.943 9.109 11.781 1 96.94 108 SER A C 1
ATOM 876 O O . SER A 1 108 ? -2.93 9.742 12.078 1 96.94 108 SER A O 1
ATOM 878 N N . GLY A 1 109 ? -4.688 9.344 10.703 1 98.25 109 GLY A N 1
ATOM 879 C CA . GLY A 1 109 ? -4.34 10.422 9.789 1 98.25 109 GLY A CA 1
ATOM 880 C C . GLY A 1 109 ? -4.387 11.789 10.438 1 98.25 109 GLY A C 1
ATOM 881 O O . GLY A 1 109 ? -3.514 12.625 10.195 1 98.25 109 GLY A O 1
ATOM 882 N N . GLU A 1 110 ? -5.336 11.984 11.336 1 97.75 110 GLU A N 1
ATOM 883 C CA . GLU A 1 110 ? -5.492 13.266 12.023 1 97.75 110 GLU A CA 1
ATOM 884 C C . GLU A 1 110 ? -4.32 13.539 12.961 1 97.75 110 GLU A C 1
ATOM 886 O O . GLU A 1 110 ? -3.818 14.664 13.031 1 97.75 110 GLU A O 1
ATOM 891 N N . GLU A 1 111 ? -3.908 12.516 13.586 1 98.31 111 GLU A N 1
ATOM 892 C CA . GLU A 1 111 ? -2.756 12.656 14.477 1 98.31 111 GLU A CA 1
ATOM 893 C C . GLU A 1 111 ? -1.486 12.961 13.688 1 98.31 111 GLU A C 1
ATOM 895 O O . GLU A 1 111 ? -0.696 13.82 14.078 1 98.31 111 GLU A O 1
ATOM 900 N N . ALA A 1 112 ? -1.312 12.289 12.562 1 98.56 112 ALA A N 1
ATOM 901 C CA . ALA A 1 112 ? -0.156 12.516 11.703 1 98.56 112 ALA A CA 1
ATOM 902 C C . ALA A 1 112 ? -0.138 13.953 11.18 1 98.56 112 ALA A C 1
ATOM 904 O O . ALA A 1 112 ? 0.903 14.609 11.195 1 98.56 112 ALA A O 1
ATOM 905 N N . VAL A 1 113 ? -1.262 14.43 10.812 1 98.56 113 VAL A N 1
ATOM 906 C CA . VAL A 1 113 ? -1.385 15.797 10.305 1 98.56 113 VAL A CA 1
ATOM 907 C C . VAL A 1 113 ? -0.975 16.781 11.391 1 98.56 113 VAL A C 1
ATOM 909 O O . VAL A 1 113 ? -0.208 17.719 11.133 1 98.56 113 VAL A O 1
ATOM 912 N N . THR A 1 114 ? -1.459 16.531 12.57 1 98.38 114 THR A N 1
ATOM 913 C CA . THR A 1 114 ? -1.152 17.422 13.688 1 98.38 114 THR A CA 1
ATOM 914 C C . THR A 1 114 ? 0.348 17.453 13.961 1 98.38 114 THR A C 1
ATOM 916 O O . THR A 1 114 ? 0.928 18.516 14.164 1 98.38 114 THR A O 1
ATOM 919 N N . LEU A 1 115 ? 0.96 16.266 13.898 1 98.12 115 LEU A N 1
ATOM 920 C CA . LEU A 1 115 ? 2.402 16.172 14.102 1 98.12 115 LEU A CA 1
ATOM 921 C C . LEU A 1 115 ? 3.152 16.953 13.023 1 98.12 115 LEU A C 1
ATOM 923 O O . LEU A 1 115 ? 4.09 17.688 13.32 1 98.12 115 LEU A O 1
ATOM 927 N N . VAL A 1 116 ? 2.76 16.828 11.789 1 98.19 116 VAL A N 1
ATOM 928 C CA . VAL A 1 116 ? 3.416 17.484 10.664 1 98.19 116 VAL A CA 1
ATOM 929 C C . VAL A 1 116 ? 3.264 19 10.789 1 98.19 116 VAL A C 1
ATOM 931 O O . VAL A 1 116 ? 4.23 19.75 10.617 1 98.19 116 VAL A O 1
ATOM 934 N N . GLU A 1 117 ? 2.098 19.469 11.078 1 97.69 117 GLU A N 1
ATOM 935 C CA . GLU A 1 117 ? 1.832 20.891 11.219 1 97.69 117 GLU A CA 1
ATOM 936 C C . GLU A 1 117 ? 2.68 21.5 12.328 1 97.69 117 GLU A C 1
ATOM 938 O O . GLU A 1 117 ? 3.232 22.594 12.172 1 97.69 117 GLU A O 1
ATOM 943 N N . ASP A 1 118 ? 2.748 20.828 13.422 1 96.56 118 ASP A N 1
ATOM 944 C CA . ASP A 1 118 ? 3.574 21.297 14.531 1 96.56 118 ASP A CA 1
ATOM 945 C C . ASP A 1 118 ? 5.043 21.391 14.117 1 96.56 118 ASP A C 1
ATOM 947 O O . ASP A 1 118 ? 5.719 22.359 14.445 1 96.56 118 ASP A O 1
ATOM 951 N N . MET A 1 119 ? 5.488 20.375 13.461 1 95.5 119 MET A N 1
ATOM 952 C CA . MET A 1 119 ? 6.879 20.359 13.016 1 95.5 119 MET A CA 1
ATOM 953 C C . MET A 1 119 ? 7.141 21.5 12.031 1 95.5 119 MET A C 1
ATOM 955 O O . MET A 1 119 ? 8.195 22.125 12.07 1 95.5 119 MET A O 1
ATOM 959 N N . GLN A 1 120 ? 6.262 21.719 11.148 1 94.19 120 GLN A N 1
ATOM 960 C CA . GLN A 1 120 ? 6.41 22.797 10.164 1 94.19 120 GLN A CA 1
ATOM 961 C C . GLN A 1 120 ? 6.426 24.156 10.828 1 94.19 120 GLN A C 1
ATOM 963 O O . GLN A 1 120 ? 7.172 25.047 10.414 1 94.19 120 GLN A O 1
ATOM 968 N N . LYS A 1 121 ? 5.586 24.359 11.805 1 93.44 121 LYS A N 1
ATOM 969 C CA . LYS A 1 121 ? 5.594 25.594 12.578 1 93.44 121 LYS A CA 1
ATOM 970 C C . LYS A 1 121 ? 6.945 25.828 13.242 1 93.44 121 LYS A C 1
ATOM 972 O O . LYS A 1 121 ? 7.48 26.938 13.219 1 93.44 121 LYS A O 1
ATOM 977 N N . GLU A 1 122 ? 7.434 24.781 13.781 1 91.56 122 GLU A N 1
ATOM 978 C CA . GLU A 1 122 ? 8.727 24.875 14.453 1 91.56 122 GLU A CA 1
ATOM 979 C C . GLU A 1 122 ? 9.844 25.188 13.461 1 91.56 122 GLU A C 1
ATOM 981 O O . GLU A 1 122 ? 10.719 26 13.742 1 91.56 122 GLU A O 1
ATOM 986 N N . LEU A 1 123 ? 9.852 24.562 12.391 1 87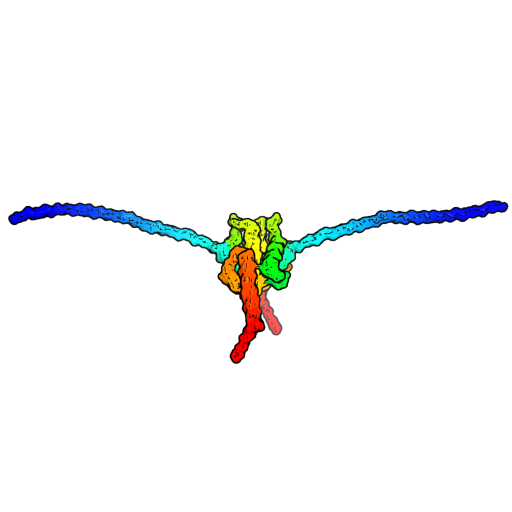.38 123 LEU A N 1
ATOM 987 C CA . LEU A 1 123 ? 10.859 24.781 11.359 1 87.38 123 LEU A CA 1
ATOM 988 C C . LEU A 1 123 ? 10.758 26.203 10.812 1 87.38 123 LEU A C 1
ATOM 990 O O . LEU A 1 123 ? 11.781 26.844 10.531 1 87.38 123 LEU A O 1
ATOM 994 N N . GLY A 1 124 ? 9.555 26.609 10.625 1 86.94 124 GLY A N 1
ATOM 995 C CA . GLY A 1 124 ? 9.359 27.984 10.195 1 86.94 124 GLY A CA 1
ATOM 996 C C . GLY A 1 124 ? 9.898 29 11.172 1 86.94 124 GLY A C 1
ATOM 997 O O . GLY A 1 124 ? 10.539 29.984 10.773 1 86.94 124 GLY A O 1
ATOM 998 N N . AR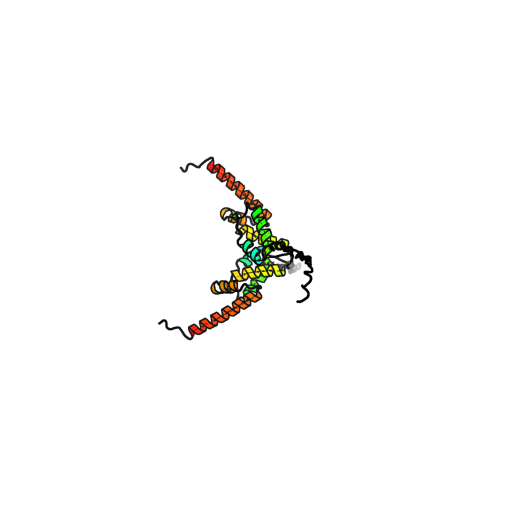G A 1 125 ? 9.672 28.766 12.344 1 87.75 125 ARG A N 1
ATOM 999 C CA . ARG A 1 125 ? 10.18 29.656 13.383 1 87.75 125 ARG A CA 1
ATOM 1000 C C . ARG A 1 125 ? 11.703 29.672 13.391 1 87.75 125 ARG A C 1
ATOM 1002 O O . ARG A 1 125 ? 12.312 30.734 13.539 1 87.75 125 ARG A O 1
ATOM 1009 N N . LEU A 1 126 ? 12.281 28.562 13.188 1 83.62 126 LEU A N 1
ATOM 1010 C CA . LEU A 1 126 ? 13.734 28.469 13.188 1 83.62 126 LEU A CA 1
ATOM 1011 C C . LEU A 1 126 ? 14.328 29.188 11.977 1 83.62 126 LEU A C 1
ATOM 1013 O O . LEU A 1 126 ? 15.359 29.859 12.094 1 83.62 126 LEU A O 1
ATOM 1017 N N . ARG A 1 127 ? 13.688 29.016 10.945 1 85.62 127 ARG A N 1
ATOM 1018 C CA . ARG A 1 127 ? 14.164 29.672 9.734 1 85.62 127 ARG A CA 1
ATOM 1019 C C . ARG A 1 127 ? 14.062 31.188 9.844 1 85.62 127 ARG A C 1
ATOM 1021 O O . ARG A 1 127 ? 14.953 31.906 9.391 1 85.62 127 ARG A O 1
ATOM 1028 N N . GLN A 1 128 ? 13.039 31.656 10.375 1 85.5 128 GLN A N 1
ATOM 1029 C CA . GLN A 1 128 ? 12.844 33.094 10.57 1 85.5 128 GLN A CA 1
ATOM 1030 C C . GLN A 1 128 ? 13.875 33.656 11.547 1 85.5 128 GLN A C 1
ATOM 1032 O O . GLN A 1 128 ? 14.398 34.75 11.336 1 85.5 128 GLN A O 1
ATOM 1037 N N . LYS A 1 129 ? 14.102 32.875 12.523 1 86.56 129 LYS A N 1
ATOM 1038 C CA . LYS A 1 129 ? 15.102 33.312 13.5 1 86.56 129 LYS A CA 1
ATOM 1039 C C . LYS A 1 129 ? 16.484 33.375 12.875 1 86.56 129 LYS A C 1
ATOM 1041 O O . LYS A 1 129 ? 17.25 34.312 13.141 1 86.56 129 LYS A O 1
ATOM 1046 N N . SER A 1 130 ? 16.797 32.438 12.055 1 84.5 130 SER A N 1
ATOM 1047 C CA . SER A 1 130 ? 18.094 32.406 11.383 1 84.5 130 SER A CA 1
ATOM 1048 C C . SER A 1 130 ? 18.234 33.562 10.406 1 84.5 130 SER A C 1
ATOM 1050 O O . SER A 1 130 ? 19.344 34.062 10.18 1 84.5 130 SER A O 1
ATOM 1052 N N . LEU A 1 131 ? 17.172 33.875 9.828 1 82.69 131 LEU A N 1
ATOM 1053 C CA . LEU A 1 131 ? 17.188 35 8.891 1 82.69 131 LEU A CA 1
ATOM 1054 C C . LEU A 1 131 ? 17.297 36.344 9.625 1 82.69 131 LEU A C 1
ATOM 1056 O O . LEU A 1 131 ? 17.938 37.281 9.141 1 82.69 131 LEU A O 1
ATOM 1060 N N . ARG A 1 132 ? 16.719 36.375 10.695 1 84.88 132 ARG A N 1
ATOM 1061 C CA . ARG A 1 132 ? 16.766 37.594 11.5 1 84.88 132 ARG A CA 1
ATOM 1062 C C . ARG A 1 132 ? 18.094 37.75 12.227 1 84.88 132 ARG A C 1
ATOM 1064 O O . ARG A 1 132 ? 18.594 38.844 12.43 1 84.88 132 ARG A O 1
ATOM 1071 N N . PHE A 1 133 ? 18.672 36.656 12.594 1 80.75 133 PHE A N 1
ATOM 1072 C CA . PHE A 1 133 ? 19.953 36.656 13.297 1 80.75 133 PHE A CA 1
ATOM 1073 C C . PHE A 1 133 ? 20.938 35.719 12.617 1 80.75 133 PHE A C 1
ATOM 1075 O O . PHE A 1 133 ? 21.172 34.594 13.102 1 80.75 133 PHE A O 1
ATOM 1082 N N . PRO A 1 134 ? 21.469 36.094 11.352 1 73.25 134 PRO A N 1
ATOM 1083 C CA . PRO A 1 134 ? 22.375 35.188 10.641 1 73.25 134 PRO A CA 1
ATOM 1084 C C . PRO A 1 134 ? 23.609 34.844 11.453 1 73.25 134 PRO A C 1
ATOM 1086 O O . PRO A 1 134 ? 24.172 35.719 12.148 1 73.25 134 PRO A O 1
ATOM 1089 N N . VAL A 1 135 ? 23.734 33.625 11.891 1 63.53 135 VAL A N 1
ATOM 1090 C CA . VAL A 1 135 ? 24.906 33.188 12.641 1 63.53 135 VAL A CA 1
ATOM 1091 C C . VAL A 1 135 ? 26.172 33.594 11.883 1 63.53 135 VAL A C 1
ATOM 1093 O O . VAL A 1 135 ? 26.328 33.25 10.711 1 63.53 135 VAL A O 1
ATOM 1096 N N . ARG A 1 136 ? 27 34.562 12.328 1 60.75 136 ARG A N 1
ATOM 1097 C CA . ARG A 1 136 ? 28.344 34.844 11.844 1 60.75 136 ARG A CA 1
ATOM 1098 C C . ARG A 1 136 ? 29.219 33.594 11.922 1 60.75 136 ARG A C 1
ATOM 1100 O O . ARG A 1 136 ? 29.312 32.969 12.969 1 60.75 136 ARG A O 1
ATOM 1107 N N . ARG A 1 137 ? 29.25 32.906 10.867 1 58.84 137 ARG A N 1
ATOM 1108 C CA . ARG A 1 137 ? 30.312 31.891 10.906 1 58.84 137 ARG A CA 1
ATOM 1109 C C . ARG A 1 137 ? 31.609 32.5 11.461 1 58.84 137 ARG A C 1
ATOM 1111 O O . ARG A 1 137 ? 32.031 33.562 11.008 1 58.84 137 ARG A O 1
ATOM 1118 N N . PRO A 1 138 ? 32 31.891 12.594 1 50.62 138 PRO A N 1
ATOM 1119 C CA . PRO A 1 138 ? 33.312 32.469 12.961 1 50.62 138 PRO A CA 1
ATOM 1120 C C . PRO A 1 138 ? 34.281 32.531 11.789 1 50.62 138 PRO A C 1
ATOM 1122 O O . PRO A 1 138 ? 34.188 31.719 10.859 1 50.62 138 PRO A O 1
ATOM 1125 N N . MET B 1 1 ? -56.031 23.281 -83.375 1 27.36 1 MET B N 1
ATOM 1126 C CA . MET B 1 1 ? -55.156 24.219 -82.688 1 27.36 1 MET B CA 1
ATOM 1127 C C . MET B 1 1 ? -55.562 24.328 -81.188 1 27.36 1 MET B C 1
ATOM 1129 O O . MET B 1 1 ? -56.625 24.828 -80.875 1 27.36 1 MET B O 1
ATOM 1133 N N . ALA B 1 2 ? -55.031 23.344 -80.438 1 30.45 2 ALA B N 1
ATOM 1134 C CA . ALA B 1 2 ? -55.438 22.719 -79.188 1 30.45 2 ALA B CA 1
ATOM 1135 C C . ALA B 1 2 ? -55.469 23.734 -78.062 1 30.45 2 ALA B C 1
ATOM 1137 O O . ALA B 1 2 ? -54.875 24.812 -78.125 1 30.45 2 ALA B O 1
ATOM 1138 N N . SER B 1 3 ? -56.219 23.375 -77.062 1 33.12 3 SER B N 1
ATOM 1139 C CA . SER B 1 3 ? -56.75 23.734 -75.75 1 33.12 3 SER B CA 1
ATOM 1140 C C . SER B 1 3 ? -55.625 24.109 -74.812 1 33.12 3 SER B C 1
ATOM 1142 O O . SER B 1 3 ? -54.719 23.312 -74.562 1 33.12 3 SER B O 1
ATOM 1144 N N . GLY B 1 4 ? -55.188 25.312 -74.938 1 34.12 4 GLY B N 1
ATOM 1145 C CA . GLY B 1 4 ? -54.125 25.891 -74.125 1 34.12 4 GLY B CA 1
ATOM 1146 C C . GLY B 1 4 ? -54.312 25.625 -72.625 1 34.12 4 GLY B C 1
ATOM 1147 O O . GLY B 1 4 ? -55.438 25.672 -72.125 1 34.12 4 GLY B O 1
ATOM 1148 N N . PRO B 1 5 ? -53.531 24.688 -72.062 1 41.31 5 PRO B N 1
ATOM 1149 C CA . PRO B 1 5 ? -53.562 24.141 -70.688 1 41.31 5 PRO B CA 1
ATOM 1150 C C . PRO B 1 5 ? -53.625 25.219 -69.625 1 41.31 5 PRO B C 1
ATOM 1152 O O . PRO B 1 5 ? -53.156 26.344 -69.875 1 41.31 5 PRO B O 1
ATOM 1155 N N . GLY B 1 6 ? -54.75 25.359 -68.938 1 32.44 6 GLY B N 1
ATOM 1156 C CA . GLY B 1 6 ? -55.094 26.078 -67.75 1 32.44 6 GLY B CA 1
ATOM 1157 C C . GLY B 1 6 ? -54 26.016 -66.688 1 32.44 6 GLY B C 1
ATOM 1158 O O . GLY B 1 6 ? -53.469 24.938 -66.438 1 32.44 6 GLY B O 1
ATOM 1159 N N . PHE B 1 7 ? -53.125 26.969 -66.688 1 36.28 7 PHE B N 1
ATOM 1160 C CA . PHE B 1 7 ? -52.031 27.234 -65.812 1 36.28 7 PHE B CA 1
ATOM 1161 C C . PHE B 1 7 ? -52.531 27.25 -64.312 1 36.28 7 PHE B C 1
ATOM 1163 O O . PHE B 1 7 ? -53.219 28.188 -63.938 1 36.28 7 PHE B O 1
ATOM 1170 N N . GLN B 1 8 ? -53.25 26.203 -63.875 1 32.66 8 GLN B N 1
ATOM 1171 C CA . GLN B 1 8 ? -53.594 26.188 -62.469 1 32.66 8 GLN B CA 1
ATOM 1172 C C . GLN B 1 8 ? -52.375 26.516 -61.594 1 32.66 8 GLN B C 1
ATOM 1174 O O . GLN B 1 8 ? -51.312 25.922 -61.781 1 32.66 8 GLN B O 1
ATOM 1179 N N . ASP B 1 9 ? -52.188 27.781 -61.312 1 34.44 9 ASP B N 1
ATOM 1180 C CA . ASP B 1 9 ? -51.25 28.359 -60.344 1 34.44 9 ASP B CA 1
ATOM 1181 C C . ASP B 1 9 ? -51.281 27.609 -59 1 34.44 9 ASP B C 1
ATOM 1183 O O . ASP B 1 9 ? -52.25 27.719 -58.25 1 34.44 9 ASP B O 1
ATOM 1187 N N . ARG B 1 10 ? -51.156 26.281 -59 1 32.78 10 ARG B N 1
ATOM 1188 C CA . ARG B 1 10 ? -51.062 25.578 -57.719 1 32.78 10 ARG B CA 1
ATOM 1189 C C . ARG B 1 10 ? -50.125 26.312 -56.75 1 32.78 10 ARG B C 1
ATOM 1191 O O . ARG B 1 10 ? -48.969 26.562 -57.094 1 32.78 10 ARG B O 1
ATOM 1198 N N . GLU B 1 11 ? -50.594 27.375 -56.094 1 35 11 GLU B N 1
ATOM 1199 C CA . GLU B 1 11 ? -49.938 27.891 -54.906 1 35 11 GLU B CA 1
ATOM 1200 C C . GLU B 1 11 ? -49.375 26.75 -54.031 1 35 11 GLU B C 1
ATOM 1202 O O . GLU B 1 11 ? -50.156 25.938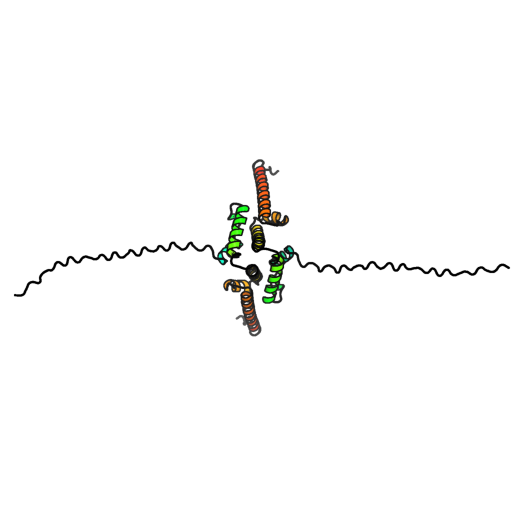 -53.531 1 35 11 GLU B O 1
ATOM 1207 N N . GLY B 1 12 ? -48.5 25.922 -54.625 1 34.94 12 GLY B N 1
ATOM 1208 C CA . GLY B 1 12 ? -47.812 24.906 -53.844 1 34.94 12 GLY B CA 1
ATOM 1209 C C . GLY B 1 12 ? -47.5 25.391 -52.438 1 34.94 12 GLY B C 1
ATOM 1210 O O . GLY B 1 12 ? -46.906 26.453 -52.25 1 34.94 12 GLY B O 1
ATOM 1211 N N . LEU B 1 13 ? -48.531 25.391 -51.469 1 37 13 LEU B N 1
ATOM 1212 C CA . LEU B 1 13 ? -48.25 25.422 -50.031 1 37 13 LEU B CA 1
ATOM 1213 C C . LEU B 1 13 ? -46.969 24.672 -49.719 1 37 13 LEU B C 1
ATOM 1215 O O . LEU B 1 13 ? -46.875 23.469 -49.938 1 37 13 LEU B O 1
ATOM 1219 N N . LEU B 1 14 ? -45.812 25.25 -50.062 1 38.72 14 LEU B N 1
ATOM 1220 C CA . LEU B 1 14 ? -44.562 24.766 -49.5 1 38.72 14 LEU B CA 1
ATOM 1221 C C . LEU B 1 14 ? -44.75 24.344 -48.031 1 38.72 14 LEU B C 1
ATOM 1223 O O . LEU B 1 14 ? -45.062 25.188 -47.188 1 38.72 14 LEU B O 1
ATOM 1227 N N . ILE B 1 15 ? -45.562 23.281 -47.844 1 41.31 15 ILE B N 1
ATOM 1228 C CA . ILE B 1 15 ? -45.469 22.719 -46.5 1 41.31 15 ILE B CA 1
ATOM 1229 C C . ILE B 1 15 ? -44 22.641 -46.094 1 41.31 15 ILE B C 1
ATOM 1231 O O . ILE B 1 15 ? -43.219 21.922 -46.688 1 41.31 15 ILE B O 1
ATOM 1235 N N . VAL B 1 16 ? -43.375 23.797 -45.812 1 37.97 16 VAL B N 1
ATOM 1236 C CA . VAL B 1 16 ? -42.125 23.719 -45.094 1 37.97 16 VAL B CA 1
ATOM 1237 C C . VAL B 1 16 ? -42.219 22.688 -43.969 1 37.97 16 VAL B C 1
ATOM 1239 O O . VAL B 1 16 ? -43.094 22.766 -43.125 1 37.97 16 VAL B O 1
ATOM 1242 N N . LYS B 1 17 ? -42.25 21.406 -44.312 1 38.44 17 LYS B N 1
ATOM 1243 C CA . LYS B 1 17 ? -41.938 20.516 -43.188 1 38.44 17 LYS B CA 1
ATOM 1244 C C . LYS B 1 17 ? -41 21.156 -42.188 1 38.44 17 LYS B C 1
ATOM 1246 O O . LYS B 1 17 ? -39.875 21.578 -42.562 1 38.44 17 LYS B O 1
ATOM 1251 N N . LEU B 1 18 ? -41.469 22.109 -41.375 1 38.38 18 LEU B N 1
ATOM 1252 C CA . LEU B 1 18 ? -40.719 22.391 -40.188 1 38.38 18 LEU B CA 1
ATOM 1253 C C . LEU B 1 18 ? -39.906 21.156 -39.75 1 38.38 18 LEU B C 1
ATOM 1255 O O . LEU B 1 18 ? -40.5 20.141 -39.375 1 38.38 18 LEU B O 1
ATOM 1259 N N . GLU B 1 19 ? -38.938 20.672 -40.562 1 38.62 19 GLU B N 1
ATOM 1260 C CA . GLU B 1 19 ? -38 19.781 -39.906 1 38.62 19 GLU B CA 1
ATOM 1261 C C . GLU B 1 19 ? -37.812 20.141 -38.438 1 38.62 19 GLU B C 1
ATOM 1263 O O . GLU B 1 19 ? -37.594 21.312 -38.094 1 38.62 19 GLU B O 1
ATOM 1268 N N . GLU B 1 20 ? -38.812 19.688 -37.594 1 41.72 20 GLU B N 1
ATOM 1269 C CA . GLU B 1 20 ? -38.375 19.625 -36.188 1 41.72 20 GLU B CA 1
ATOM 1270 C C . GLU B 1 20 ? -36.844 19.594 -36.094 1 41.72 20 GLU B C 1
ATOM 1272 O O . GLU B 1 20 ? -36.188 18.734 -36.688 1 41.72 20 GLU B O 1
ATOM 1277 N N . ASP B 1 21 ? -36.156 20.75 -36.281 1 40.19 21 ASP B N 1
ATOM 1278 C CA . ASP B 1 21 ? -34.812 20.844 -35.75 1 40.19 21 ASP B CA 1
ATOM 1279 C C . ASP B 1 21 ? -34.562 19.781 -34.688 1 40.19 21 ASP B C 1
ATOM 1281 O O . ASP B 1 21 ? -35.281 19.734 -33.656 1 40.19 21 ASP B O 1
ATOM 1285 N N . SER B 1 22 ? -34.438 18.531 -35.062 1 42.88 22 SER B N 1
ATOM 1286 C CA . SER B 1 22 ? -33.75 17.609 -34.156 1 42.88 22 SER B CA 1
ATOM 1287 C C . SER B 1 22 ? -32.906 18.375 -33.156 1 42.88 22 SER B C 1
ATOM 1289 O O . SER B 1 22 ? -31.875 18.953 -33.5 1 42.88 22 SER B O 1
ATOM 1291 N N . ALA B 1 23 ? -33.5 19.281 -32.312 1 39 23 ALA B N 1
ATOM 1292 C CA . ALA B 1 23 ? -32.781 19.594 -31.094 1 39 23 ALA B CA 1
ATOM 1293 C C . ALA B 1 23 ? -31.688 18.547 -30.812 1 39 23 ALA B C 1
ATOM 1295 O O . ALA B 1 23 ? -31.984 17.344 -30.75 1 39 23 ALA B O 1
ATOM 1296 N N . TRP B 1 24 ? -30.594 18.562 -31.484 1 42.53 24 TRP B N 1
ATOM 1297 C CA . TRP B 1 24 ? -29.391 18 -30.875 1 42.53 24 TRP B CA 1
ATOM 1298 C C . TRP B 1 24 ? -29.578 17.781 -29.375 1 42.53 24 TRP B C 1
ATOM 1300 O O . TRP B 1 24 ? -29.734 18.75 -28.625 1 42.53 24 TRP B O 1
ATOM 1310 N N . SER B 1 25 ? -30.594 17.078 -28.953 1 47.12 25 SER B N 1
ATOM 1311 C CA . SER B 1 25 ? -30.359 16.578 -27.609 1 47.12 25 SER B CA 1
ATOM 1312 C C . SER B 1 25 ? -28.875 16.672 -27.234 1 47.12 25 SER B C 1
ATOM 1314 O O . SER B 1 25 ? -28.062 15.883 -27.703 1 47.12 25 SER B O 1
ATOM 1316 N N . GLN B 1 26 ? -28.219 17.859 -27.391 1 45.88 26 GLN B N 1
ATOM 1317 C CA . GLN B 1 26 ? -26.969 17.938 -26.625 1 45.88 26 GLN B CA 1
ATOM 1318 C C . GLN B 1 26 ? -26.984 16.969 -25.438 1 45.88 26 GLN B C 1
ATOM 1320 O O . GLN B 1 26 ? -27.734 17.172 -24.484 1 45.88 26 GLN B O 1
ATOM 1325 N N . GLU B 1 27 ? -27.188 15.766 -25.766 1 50.66 27 GLU B N 1
ATOM 1326 C CA . GLU B 1 27 ? -26.828 14.922 -24.641 1 50.66 27 GLU B CA 1
ATOM 1327 C C . GLU B 1 27 ? -25.906 15.664 -23.672 1 50.66 27 GLU B C 1
ATOM 1329 O O . GLU B 1 27 ? -24.859 16.172 -24.078 1 50.66 27 GLU B O 1
ATOM 1334 N N . LEU B 1 28 ? -26.406 16.547 -22.859 1 51.66 28 LEU B N 1
ATOM 1335 C CA . LEU B 1 28 ? -25.5 16.938 -21.781 1 51.66 28 LEU B CA 1
ATOM 1336 C C . LEU B 1 28 ? -24.406 15.883 -21.594 1 51.66 28 LEU B C 1
ATOM 1338 O O . LEU B 1 28 ? -24.672 14.688 -21.656 1 51.66 28 LEU B O 1
ATOM 1342 N N . PRO B 1 29 ? -23.234 16.141 -22.141 1 56.44 29 PRO B N 1
ATOM 1343 C CA . PRO B 1 29 ? -22.219 15.148 -21.797 1 56.44 29 PRO B CA 1
ATOM 1344 C C . PRO B 1 29 ? -22.484 14.469 -20.453 1 56.44 29 PRO B C 1
ATOM 1346 O O . PRO B 1 29 ? -22.969 15.117 -19.516 1 56.44 29 PRO B O 1
ATOM 1349 N N . GLN B 1 30 ? -23.078 13.336 -20.453 1 59.34 30 GLN B N 1
ATOM 1350 C CA . GLN B 1 30 ? -23.078 12.602 -19.188 1 59.34 30 GLN B CA 1
ATOM 1351 C C . GLN B 1 30 ? -21.922 13.055 -18.297 1 59.34 30 GLN B C 1
ATOM 1353 O O . GLN B 1 30 ? -20.844 13.391 -18.781 1 59.34 30 GLN B O 1
ATOM 1358 N N . PRO B 1 31 ? -22.172 13.602 -17.203 1 60.62 31 PRO B N 1
ATOM 1359 C CA . PRO B 1 31 ? -21.078 13.992 -16.328 1 60.62 31 PRO B CA 1
ATOM 1360 C C . PRO B 1 31 ? -19.891 13.047 -16.422 1 60.62 31 PRO B C 1
ATOM 1362 O O . PRO B 1 31 ? -20.062 11.852 -16.672 1 60.62 31 PRO B O 1
ATOM 1365 N N . ASP B 1 32 ? -18.828 13.461 -16.969 1 64.06 32 ASP B N 1
ATOM 1366 C CA . ASP B 1 32 ? -17.594 12.695 -17.031 1 64.06 32 ASP B CA 1
ATOM 1367 C C . ASP B 1 32 ? -17.469 11.766 -15.82 1 64.06 32 ASP B C 1
ATOM 1369 O O . ASP B 1 32 ? -17.5 12.219 -14.672 1 64.06 32 ASP B O 1
ATOM 1373 N N . PRO B 1 33 ? -17.891 10.539 -16.047 1 75.12 33 PRO B N 1
ATOM 1374 C CA . PRO B 1 33 ? -17.781 9.648 -14.891 1 75.12 33 PRO B CA 1
ATOM 1375 C C . PRO B 1 33 ? -16.438 9.797 -14.164 1 75.12 33 PRO B C 1
ATOM 1377 O O . PRO B 1 33 ? -15.438 10.172 -14.773 1 75.12 33 PRO B O 1
ATOM 1380 N N . GLY B 1 34 ? -16.391 10.344 -13.055 1 82.38 34 GLY B N 1
ATOM 1381 C CA . GLY B 1 34 ? -15.18 10.406 -12.242 1 82.38 34 GLY B CA 1
ATOM 1382 C C . GLY B 1 34 ? -14.156 9.344 -12.609 1 82.38 34 GLY B C 1
ATOM 1383 O O . GLY B 1 34 ? -14.383 8.555 -13.531 1 82.38 34 GLY B O 1
ATOM 1384 N N . PRO B 1 35 ? -13 9.461 -12.172 1 91.69 35 PRO B N 1
ATOM 1385 C CA . PRO B 1 35 ? -11.93 8.5 -12.484 1 91.69 35 PRO B CA 1
ATOM 1386 C C . PRO B 1 35 ? -12.328 7.059 -12.195 1 91.69 35 PRO B C 1
ATOM 1388 O O . PRO B 1 35 ? -13.07 6.797 -11.242 1 91.69 35 PRO B O 1
ATOM 1391 N N . SER B 1 36 ? -11.961 6.199 -13.078 1 95.88 36 SER B N 1
ATOM 1392 C CA . SER B 1 36 ? -12.133 4.773 -12.812 1 95.88 36 SER B CA 1
ATOM 1393 C C . SER B 1 36 ? -11.406 4.359 -11.539 1 95.88 36 SER B C 1
ATOM 1395 O O . SER B 1 36 ? -10.492 5.055 -11.086 1 95.88 36 SER B O 1
ATOM 1397 N N . PRO B 1 37 ? -11.742 3.252 -10.984 1 97.19 37 PRO B N 1
ATOM 1398 C CA . PRO B 1 37 ? -11.023 2.754 -9.812 1 97.19 37 PRO B CA 1
ATOM 1399 C C . PRO B 1 37 ? -9.523 2.582 -10.062 1 97.19 37 PRO B C 1
ATOM 1401 O O . PRO B 1 37 ? -8.711 2.902 -9.195 1 97.19 37 PRO B O 1
ATOM 1404 N N . GLU B 1 38 ? -9.242 2.102 -11.258 1 95.94 38 GLU B N 1
ATOM 1405 C CA . GLU B 1 38 ? -7.84 1.92 -11.617 1 95.94 38 GLU B CA 1
ATOM 1406 C C . GLU B 1 38 ? -7.105 3.256 -11.672 1 95.94 38 GLU B C 1
ATOM 1408 O O . GLU B 1 38 ? -5.965 3.363 -11.211 1 95.94 38 GLU B O 1
ATOM 1413 N N . ALA B 1 39 ? -7.715 4.211 -12.258 1 97.19 39 ALA B N 1
ATOM 1414 C CA . ALA B 1 39 ? -7.109 5.535 -12.328 1 97.19 39 ALA B CA 1
ATOM 1415 C C . ALA B 1 39 ? -6.953 6.137 -10.93 1 97.19 39 ALA B C 1
ATOM 1417 O O . ALA B 1 39 ? -5.934 6.766 -10.625 1 97.19 39 ALA B O 1
ATOM 1418 N N . SER B 1 40 ? -7.898 5.961 -10.07 1 98.44 40 SER B N 1
ATOM 1419 C CA . SER B 1 40 ? -7.828 6.43 -8.695 1 98.44 40 SER B CA 1
ATOM 1420 C C . SER B 1 40 ? -6.703 5.742 -7.93 1 98.44 40 SER B C 1
ATOM 1422 O O . SER B 1 40 ? -5.992 6.379 -7.148 1 98.44 40 SER B O 1
ATOM 1424 N N . HIS B 1 41 ? -6.594 4.484 -8.195 1 98.25 41 HIS B N 1
ATOM 1425 C CA . HIS B 1 41 ? -5.512 3.719 -7.59 1 98.25 41 HIS B CA 1
ATOM 1426 C C . HIS B 1 41 ? -4.148 4.305 -7.953 1 98.25 41 HIS B C 1
ATOM 1428 O O . HIS B 1 41 ? -3.314 4.539 -7.078 1 98.25 41 HIS B O 1
ATOM 1434 N N . LEU B 1 42 ? -3.959 4.535 -9.219 1 97.19 42 LEU B N 1
ATOM 1435 C CA . LEU B 1 42 ? -2.69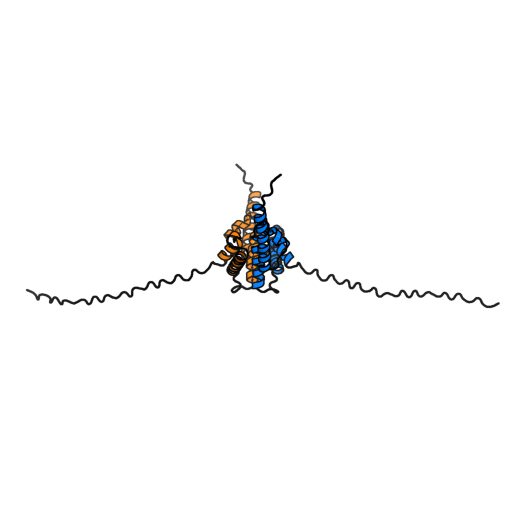7 5.09 -9.703 1 97.19 42 LEU B CA 1
ATOM 1436 C C . LEU B 1 42 ? -2.438 6.461 -9.086 1 97.19 42 LEU B C 1
ATOM 1438 O O . LEU B 1 42 ? -1.326 6.746 -8.641 1 97.19 42 LEU B O 1
ATOM 1442 N N . ARG B 1 43 ? -3.416 7.254 -9.039 1 98.25 43 ARG B N 1
ATOM 1443 C CA . ARG B 1 43 ? -3.281 8.594 -8.469 1 98.25 43 ARG B CA 1
ATOM 1444 C C . ARG B 1 43 ? -3.018 8.523 -6.969 1 98.25 43 ARG B C 1
ATOM 1446 O O . ARG B 1 43 ? -2.262 9.328 -6.43 1 98.25 43 ARG B O 1
ATOM 1453 N N . PHE B 1 44 ? -3.652 7.59 -6.309 1 98.75 44 PHE B N 1
ATOM 1454 C CA . PHE B 1 44 ? -3.467 7.406 -4.875 1 98.75 44 PHE B CA 1
ATOM 1455 C C . PHE B 1 44 ? -2.014 7.074 -4.555 1 98.75 44 PHE B C 1
ATOM 1457 O O . PHE B 1 44 ? -1.43 7.645 -3.629 1 98.75 44 PHE B O 1
ATOM 1464 N N . ARG B 1 45 ? -1.462 6.227 -5.375 1 98.31 45 ARG B N 1
ATOM 1465 C CA . ARG B 1 45 ? -0.095 5.773 -5.133 1 98.31 45 ARG B CA 1
ATOM 1466 C C . ARG B 1 45 ? 0.916 6.809 -5.617 1 98.31 45 ARG B C 1
ATOM 1468 O O . ARG B 1 45 ? 1.995 6.949 -5.039 1 98.31 45 ARG B O 1
ATOM 1475 N N . ARG B 1 46 ? 0.582 7.547 -6.586 1 98.12 46 ARG B N 1
ATOM 1476 C CA . ARG B 1 46 ? 1.522 8.484 -7.188 1 98.12 46 ARG B CA 1
ATOM 1477 C C . ARG B 1 46 ? 1.347 9.883 -6.613 1 98.12 46 ARG B C 1
ATOM 1479 O O . ARG B 1 46 ? 2.121 10.789 -6.926 1 98.12 46 ARG B O 1
ATOM 1486 N N . PHE B 1 47 ? 0.392 10.086 -5.844 1 98.62 47 PHE B N 1
ATOM 1487 C CA . PHE B 1 47 ? 0.132 11.383 -5.242 1 98.62 47 PHE B CA 1
ATOM 1488 C C . PHE B 1 47 ? 1.363 11.891 -4.5 1 98.62 47 PHE B C 1
ATOM 1490 O O . PHE B 1 47 ? 2.043 11.125 -3.814 1 98.62 47 PHE B O 1
ATOM 1497 N N . ARG B 1 48 ? 1.618 13.164 -4.652 1 98.25 48 ARG B N 1
ATOM 1498 C CA . ARG B 1 48 ? 2.76 13.781 -3.984 1 98.25 48 ARG B CA 1
ATOM 1499 C C . ARG B 1 48 ? 2.301 14.836 -2.984 1 98.25 48 ARG B C 1
ATOM 1501 O O . ARG B 1 48 ? 1.301 15.523 -3.211 1 98.25 48 ARG B O 1
ATOM 1508 N N . PHE B 1 49 ? 3.104 15.008 -2.035 1 98.12 49 PHE B N 1
ATOM 1509 C CA . PHE B 1 49 ? 2.777 15.969 -0.982 1 98.12 49 PHE B CA 1
ATOM 1510 C C . PHE B 1 49 ? 2.627 17.375 -1.556 1 98.12 49 PHE B C 1
ATOM 1512 O O . PHE B 1 49 ? 1.741 18.125 -1.142 1 98.12 49 PHE B O 1
ATOM 1519 N N . GLN B 1 50 ? 3.441 17.703 -2.477 1 96.69 50 GLN B N 1
ATOM 1520 C CA . GLN B 1 50 ? 3.504 19.047 -3.049 1 96.69 50 GLN B CA 1
ATOM 1521 C C . GLN B 1 50 ? 2.234 19.359 -3.832 1 96.69 50 GLN B C 1
ATOM 1523 O O . GLN B 1 50 ? 1.989 20.516 -4.176 1 96.69 50 GLN B O 1
ATOM 1528 N N . GLU B 1 51 ? 1.475 18.391 -4.168 1 97.75 51 GLU B N 1
ATOM 1529 C CA . GLU B 1 51 ? 0.248 18.594 -4.93 1 97.75 51 GLU B CA 1
ATOM 1530 C C . GLU B 1 51 ? -0.853 19.188 -4.059 1 97.75 51 GLU B C 1
ATOM 1532 O O . GLU B 1 51 ? -1.917 19.547 -4.559 1 97.75 51 GLU B O 1
ATOM 1537 N N . ALA B 1 52 ? -0.642 19.297 -2.811 1 97.69 52 ALA B N 1
ATOM 1538 C CA . ALA B 1 52 ? -1.596 19.859 -1.86 1 97.69 52 ALA B CA 1
ATOM 1539 C C . ALA B 1 52 ? -1.02 21.094 -1.179 1 97.69 52 ALA B C 1
ATOM 1541 O O . ALA B 1 52 ? 0.199 21.234 -1.042 1 97.69 52 ALA B O 1
ATOM 1542 N N . ALA B 1 53 ? -1.867 21.922 -0.607 1 96.44 53 ALA B N 1
ATOM 1543 C CA . ALA B 1 53 ? -1.449 23.156 0.044 1 96.44 53 ALA B CA 1
ATOM 1544 C C . ALA B 1 53 ? -0.83 22.875 1.41 1 96.44 53 ALA B C 1
ATOM 1546 O O . ALA B 1 53 ? -0.091 23.703 1.945 1 96.44 53 ALA B O 1
ATOM 1547 N N . GLY B 1 54 ? -1.104 21.719 1.972 1 97.44 54 GLY B N 1
ATOM 1548 C CA . GLY B 1 54 ? -0.633 21.328 3.291 1 97.44 54 GLY B CA 1
ATOM 1549 C C . GLY B 1 54 ? -0.989 19.891 3.648 1 97.44 54 GLY B C 1
ATOM 1550 O O . GLY B 1 54 ? -1.604 19.188 2.85 1 97.44 54 GLY B O 1
ATOM 1551 N N . PRO B 1 55 ? -0.598 19.547 4.852 1 98.44 55 PRO B N 1
ATOM 1552 C CA . PRO B 1 55 ? -0.799 18.156 5.254 1 98.44 55 PRO B CA 1
ATOM 1553 C C . PRO B 1 55 ? -2.275 17.781 5.379 1 98.44 55 PRO B C 1
ATOM 1555 O O . PRO B 1 55 ? -2.664 16.656 5.055 1 98.44 55 PRO B O 1
ATOM 1558 N N . ARG B 1 56 ? -3.111 18.688 5.832 1 98.44 56 ARG B N 1
ATOM 1559 C CA . ARG B 1 56 ? -4.535 18.391 5.984 1 98.44 56 ARG B CA 1
ATOM 1560 C C . ARG B 1 56 ? -5.191 18.156 4.629 1 98.44 56 ARG B C 1
ATOM 1562 O O . ARG B 1 56 ? -5.973 17.203 4.469 1 98.44 56 ARG B O 1
ATOM 1569 N N . GLU B 1 57 ? -4.84 18.969 3.682 1 98.62 57 GLU B N 1
ATOM 1570 C CA . GLU B 1 57 ? -5.375 18.781 2.338 1 98.62 57 GLU B CA 1
ATOM 1571 C C . GLU B 1 57 ? -4.812 17.516 1.694 1 98.62 57 GLU B C 1
ATOM 1573 O O . GLU B 1 57 ? -5.523 16.812 0.984 1 98.62 57 GLU B O 1
ATOM 1578 N N . ALA B 1 58 ? -3.502 17.297 1.876 1 98.75 58 ALA B N 1
ATOM 1579 C CA . ALA B 1 58 ? -2.893 16.078 1.354 1 98.75 58 ALA B CA 1
ATOM 1580 C C . ALA B 1 58 ? -3.619 14.836 1.867 1 98.75 58 ALA B C 1
ATOM 1582 O O . ALA B 1 58 ? -3.955 13.945 1.09 1 98.75 58 ALA B O 1
ATOM 1583 N N . LEU B 1 59 ? -3.896 14.82 3.172 1 98.88 59 LEU B N 1
ATOM 1584 C CA . LEU B 1 59 ? -4.621 13.703 3.766 1 98.88 59 LEU B CA 1
ATOM 1585 C C . LEU B 1 59 ? -6.012 13.57 3.148 1 98.88 59 LEU B C 1
ATOM 1587 O O . LEU B 1 59 ? -6.445 12.461 2.828 1 98.88 59 LEU B O 1
ATOM 1591 N N . SER B 1 60 ? -6.715 14.602 2.98 1 98.69 60 SER B N 1
ATOM 1592 C CA . SER B 1 60 ? -8.062 14.609 2.416 1 98.69 60 SER B CA 1
ATOM 1593 C C . SER B 1 60 ? -8.062 14.078 0.985 1 98.69 60 SER B C 1
ATOM 1595 O O . SER B 1 60 ? -8.938 13.305 0.603 1 98.69 60 SER B O 1
ATOM 1597 N N . ARG B 1 61 ? -7.098 14.477 0.197 1 98.56 61 ARG B N 1
ATOM 1598 C CA . ARG B 1 61 ? -6.984 14.016 -1.183 1 98.56 61 ARG B CA 1
ATOM 1599 C C . ARG B 1 61 ? -6.723 12.516 -1.237 1 98.56 61 ARG B C 1
ATOM 1601 O O . ARG B 1 61 ? -7.297 11.812 -2.068 1 98.56 61 ARG B O 1
ATOM 1608 N N . LEU B 1 62 ? -5.895 12.078 -0.363 1 98.88 62 LEU B N 1
ATOM 1609 C CA . LEU B 1 62 ? -5.613 10.648 -0.305 1 98.88 62 LEU B CA 1
ATOM 1610 C C . LEU B 1 62 ? -6.859 9.859 0.088 1 98.88 62 LEU B C 1
ATOM 1612 O O . LEU B 1 62 ? -7.098 8.766 -0.43 1 98.88 62 LEU B O 1
ATOM 1616 N N . GLN B 1 63 ? -7.645 10.422 0.994 1 98.81 63 GLN B N 1
ATOM 1617 C CA . GLN B 1 63 ? -8.898 9.781 1.381 1 98.81 63 GLN B CA 1
ATOM 1618 C C . GLN B 1 63 ? -9.836 9.648 0.187 1 98.81 63 GLN B C 1
ATOM 1620 O O . GLN B 1 63 ? -10.43 8.586 -0.028 1 98.81 63 GLN B O 1
ATOM 1625 N N . GLU B 1 64 ? -9.906 10.695 -0.505 1 98.44 64 GLU B N 1
ATOM 1626 C CA . GLU B 1 64 ? -10.766 10.695 -1.688 1 98.44 64 GLU B CA 1
ATOM 1627 C C . GLU B 1 64 ? -10.281 9.672 -2.715 1 98.44 64 GLU B C 1
ATOM 1629 O O . GLU B 1 64 ? -11.078 8.883 -3.238 1 98.44 64 GLU B O 1
ATOM 1634 N N . LEU B 1 65 ? -9.062 9.703 -2.984 1 98.56 65 LEU B N 1
ATOM 1635 C CA . LEU B 1 65 ? -8.477 8.789 -3.961 1 98.56 65 LEU B CA 1
ATOM 1636 C C . LEU B 1 65 ? -8.617 7.344 -3.502 1 98.56 65 LEU B C 1
ATOM 1638 O O . LEU B 1 65 ? -8.922 6.457 -4.305 1 98.56 65 LEU B O 1
ATOM 1642 N N . CYS B 1 66 ? -8.344 7.125 -2.209 1 98.81 66 CYS B N 1
ATOM 1643 C CA . CYS B 1 66 ? -8.5 5.785 -1.657 1 98.81 66 CYS B CA 1
ATOM 1644 C C . CYS B 1 66 ? -9.93 5.281 -1.833 1 98.81 66 CYS B C 1
ATOM 1646 O O . CYS B 1 66 ? -10.141 4.133 -2.223 1 98.81 66 CYS B O 1
ATOM 1648 N N . HIS B 1 67 ? -10.844 6.066 -1.579 1 98.44 67 HIS B N 1
ATOM 1649 C CA . HIS B 1 67 ? -12.25 5.715 -1.755 1 98.44 67 HIS B CA 1
ATOM 1650 C C . HIS B 1 67 ? -12.555 5.387 -3.211 1 98.44 67 HIS B C 1
ATOM 1652 O O . HIS B 1 67 ? -13.258 4.414 -3.5 1 98.44 67 HIS B O 1
ATOM 1658 N N . GLY B 1 68 ? -12.062 6.211 -4.059 1 98.12 68 GLY B N 1
ATOM 1659 C CA . GLY B 1 68 ? -12.273 5.973 -5.477 1 98.12 68 GLY B CA 1
ATOM 1660 C C . GLY B 1 68 ? -11.633 4.684 -5.961 1 98.12 68 GLY B C 1
ATOM 1661 O O . GLY B 1 68 ? -12.164 4.023 -6.859 1 98.12 68 GLY B O 1
ATOM 1662 N N . TRP B 1 69 ? -10.531 4.359 -5.395 1 98.44 69 TRP B N 1
ATOM 1663 C CA . TRP B 1 69 ? -9.781 3.152 -5.73 1 98.44 69 TRP B CA 1
ATOM 1664 C C . TRP B 1 69 ? -10.484 1.908 -5.199 1 98.44 69 TRP B C 1
ATOM 1666 O O . TRP B 1 69 ? -10.781 0.981 -5.961 1 98.44 69 TRP B O 1
ATOM 1676 N N . LEU B 1 70 ? -10.898 1.909 -3.951 1 98.31 70 LEU B N 1
ATOM 1677 C CA . LEU B 1 70 ? -11.328 0.684 -3.289 1 98.31 70 LEU B CA 1
ATOM 1678 C C . LEU B 1 70 ? -12.852 0.556 -3.322 1 98.31 70 LEU B C 1
ATOM 1680 O O . LEU B 1 70 ? -13.391 -0.531 -3.107 1 98.31 70 LEU B O 1
ATOM 1684 N N . GLN B 1 71 ? -13.523 1.635 -3.504 1 97.75 71 GLN B N 1
ATOM 1685 C CA . GLN B 1 71 ? -14.977 1.653 -3.635 1 97.75 71 GLN B CA 1
ATOM 1686 C C . GLN B 1 71 ? -15.633 0.831 -2.533 1 97.75 71 GLN B C 1
ATOM 1688 O O . GLN B 1 71 ? -16.375 -0.113 -2.816 1 97.75 71 GLN B O 1
ATOM 1693 N N . PRO B 1 72 ? -15.5 1.318 -1.277 1 98.12 72 PRO B N 1
ATOM 1694 C CA . PRO B 1 72 ? -16.047 0.544 -0.158 1 98.12 72 PRO B CA 1
ATOM 1695 C C . PRO B 1 72 ? -17.562 0.379 -0.232 1 98.12 72 PRO B C 1
ATOM 1697 O O . PRO B 1 72 ? -18.109 -0.574 0.326 1 98.12 72 PRO B O 1
ATOM 1700 N N . GLU B 1 73 ? -18.266 1.18 -0.887 1 96.94 73 GLU B N 1
ATOM 1701 C CA . GLU B 1 73 ? -19.719 1.075 -1.013 1 96.94 73 GLU B CA 1
ATOM 1702 C C . GLU B 1 73 ? -20.109 -0.059 -1.955 1 96.94 73 GLU B C 1
ATOM 1704 O O . GLU B 1 73 ? -21.25 -0.538 -1.922 1 96.94 73 GLU B O 1
ATOM 1709 N N . MET B 1 74 ? -19.203 -0.478 -2.805 1 97.25 74 MET B N 1
ATOM 1710 C CA . MET B 1 74 ? -19.516 -1.443 -3.854 1 97.25 74 MET B CA 1
ATOM 1711 C C . MET B 1 74 ? -18.844 -2.785 -3.574 1 97.25 74 MET B C 1
ATOM 1713 O O . MET B 1 74 ? -19.203 -3.801 -4.172 1 97.25 74 MET B O 1
ATOM 1717 N N . ARG B 1 75 ? -17.891 -2.73 -2.615 1 97.25 75 ARG B N 1
ATOM 1718 C CA . ARG B 1 75 ? -17.094 -3.939 -2.393 1 97.25 75 ARG B CA 1
ATOM 1719 C C . ARG B 1 75 ? -17.172 -4.375 -0.933 1 97.25 75 ARG B C 1
ATOM 1721 O O . ARG B 1 75 ? -17.328 -3.541 -0.038 1 97.25 75 ARG B O 1
ATOM 1728 N N . THR B 1 76 ? -16.984 -5.723 -0.797 1 97.81 76 THR B N 1
ATOM 1729 C CA . THR B 1 76 ? -16.906 -6.254 0.56 1 97.81 76 THR B CA 1
ATOM 1730 C C . THR B 1 76 ? -15.492 -6.078 1.121 1 97.81 76 THR B C 1
ATOM 1732 O O . THR B 1 76 ? -14.57 -5.707 0.393 1 97.81 76 THR B O 1
ATOM 1735 N N . LYS B 1 77 ? -15.336 -6.305 2.359 1 98.56 77 LYS B N 1
ATOM 1736 C CA . LYS B 1 77 ? -14.016 -6.207 2.975 1 98.56 77 LYS B CA 1
ATOM 1737 C C . LYS B 1 77 ? -13.031 -7.172 2.322 1 98.56 77 LYS B C 1
ATOM 1739 O O . LYS B 1 77 ? -11.891 -6.809 2.045 1 98.56 77 LYS B O 1
ATOM 1744 N N . GLU B 1 78 ? -13.602 -8.375 2.02 1 98 78 GLU B N 1
ATOM 1745 C CA . GLU B 1 78 ? -12.75 -9.391 1.42 1 98 78 GLU B CA 1
ATOM 1746 C C . GLU B 1 78 ? -12.289 -8.977 0.025 1 98 78 GLU B C 1
ATOM 1748 O O . GLU B 1 78 ? -11.148 -9.242 -0.366 1 98 78 GLU B O 1
ATOM 1753 N N . GLN B 1 79 ? -13.109 -8.352 -0.663 1 98.06 79 GLN B N 1
ATOM 1754 C CA . GLN B 1 79 ? -12.789 -7.859 -1.998 1 98.06 79 GLN B CA 1
ATOM 1755 C C . GLN B 1 79 ? -11.766 -6.727 -1.936 1 98.06 79 GLN B C 1
ATOM 1757 O O . GLN B 1 79 ? -10.898 -6.617 -2.805 1 98.06 79 GLN B O 1
ATOM 1762 N N . ILE B 1 80 ? -11.883 -5.867 -0.936 1 98.69 80 ILE B N 1
ATOM 1763 C CA . ILE B 1 80 ? -10.906 -4.805 -0.731 1 98.69 80 ILE B CA 1
ATOM 1764 C C . ILE B 1 80 ? -9.539 -5.414 -0.406 1 98.69 80 ILE B C 1
ATOM 1766 O O . ILE B 1 80 ? -8.523 -5.008 -0.968 1 98.69 80 ILE B O 1
ATOM 1770 N N . LEU B 1 81 ? -9.531 -6.445 0.459 1 98.75 81 LEU B N 1
ATOM 1771 C CA . LEU B 1 81 ? -8.297 -7.125 0.819 1 98.75 81 LEU B CA 1
ATOM 1772 C C . LEU B 1 81 ? -7.648 -7.766 -0.407 1 98.75 81 LEU B C 1
ATOM 1774 O O . LEU B 1 81 ? -6.426 -7.742 -0.553 1 98.75 81 LEU B O 1
ATOM 1778 N N . GLU B 1 82 ? -8.484 -8.305 -1.262 1 98.5 82 GLU B N 1
ATOM 1779 C CA . GLU B 1 82 ? -7.98 -8.938 -2.475 1 98.5 82 GLU B CA 1
ATOM 1780 C C . GLU B 1 82 ? -7.223 -7.938 -3.346 1 98.5 82 GLU B C 1
ATOM 1782 O O . GLU B 1 82 ? -6.195 -8.273 -3.939 1 98.5 82 GLU B O 1
ATOM 1787 N N . LEU B 1 83 ? -7.754 -6.711 -3.43 1 98.31 83 LEU B N 1
ATOM 1788 C CA . LEU B 1 83 ? -7.086 -5.672 -4.207 1 98.31 83 LEU B CA 1
ATOM 1789 C C . LEU B 1 83 ? -5.719 -5.344 -3.621 1 98.31 83 LEU B C 1
ATOM 1791 O O . LEU B 1 83 ? -4.742 -5.199 -4.359 1 98.31 83 LEU B O 1
ATOM 1795 N N . LEU B 1 84 ? -5.648 -5.312 -2.309 1 98.69 84 LEU B N 1
ATOM 1796 C CA . LEU B 1 84 ? -4.398 -4.996 -1.624 1 98.69 84 LEU B CA 1
ATOM 1797 C C . LEU B 1 84 ? -3.396 -6.141 -1.764 1 98.69 84 LEU B C 1
ATOM 1799 O O . LEU B 1 84 ? -2.207 -5.902 -1.979 1 98.69 84 LEU B O 1
ATOM 1803 N N . VAL B 1 85 ? -3.824 -7.324 -1.641 1 98.88 85 VAL B N 1
ATOM 1804 C CA . VAL B 1 85 ? -2.986 -8.508 -1.771 1 98.88 85 VAL B CA 1
ATOM 1805 C C . VAL B 1 85 ? -2.428 -8.594 -3.191 1 98.88 85 VAL B C 1
ATOM 1807 O O . VAL B 1 85 ? -1.232 -8.836 -3.381 1 98.88 85 VAL B O 1
ATOM 1810 N N . LEU B 1 86 ? -3.316 -8.336 -4.156 1 98.69 86 LEU B N 1
ATOM 1811 C CA . LEU B 1 86 ? -2.871 -8.352 -5.543 1 98.69 86 LEU B CA 1
ATOM 1812 C C . LEU B 1 86 ? -1.794 -7.301 -5.781 1 98.69 86 LEU B C 1
ATOM 1814 O O . LEU B 1 86 ? -0.758 -7.59 -6.387 1 98.69 86 LEU B O 1
ATOM 1818 N N . GLU B 1 87 ? -2.002 -6.121 -5.309 1 98.5 87 GLU B N 1
ATOM 1819 C CA . GLU B 1 87 ? -1.025 -5.047 -5.457 1 98.5 87 GLU B CA 1
ATOM 1820 C C . GLU B 1 87 ? 0.335 -5.453 -4.898 1 98.5 87 GLU B C 1
ATOM 1822 O O . GLU B 1 87 ? 1.359 -5.297 -5.566 1 98.5 87 GLU B O 1
ATOM 1827 N N . GLN B 1 88 ? 0.319 -6 -3.678 1 98.75 88 GLN B N 1
ATOM 1828 C CA . GLN B 1 88 ? 1.565 -6.402 -3.039 1 98.75 88 GLN B CA 1
ATOM 1829 C C . GLN B 1 88 ? 2.207 -7.574 -3.775 1 98.75 88 GLN B C 1
ATOM 1831 O O . GLN B 1 88 ? 3.428 -7.621 -3.936 1 98.75 88 GLN B O 1
ATOM 1836 N N . PHE B 1 89 ? 1.42 -8.531 -4.234 1 98.88 89 PHE B N 1
ATOM 1837 C CA . PHE B 1 89 ? 1.911 -9.688 -4.969 1 98.88 89 PHE B CA 1
ATOM 1838 C C . PHE B 1 89 ? 2.666 -9.258 -6.223 1 98.88 89 PHE B C 1
ATOM 1840 O O . PHE B 1 89 ? 3.75 -9.766 -6.508 1 98.88 89 PHE B O 1
ATOM 1847 N N . LEU B 1 90 ? 2.119 -8.328 -6.891 1 98.19 90 LEU B N 1
ATOM 1848 C CA . LEU B 1 90 ? 2.746 -7.855 -8.117 1 98.19 90 LEU B CA 1
ATOM 1849 C C . LEU B 1 90 ? 4.07 -7.16 -7.824 1 98.19 90 LEU B C 1
ATOM 1851 O O . LEU B 1 90 ? 5.016 -7.254 -8.609 1 98.19 90 LEU B O 1
ATOM 1855 N N . THR B 1 91 ? 4.141 -6.496 -6.711 1 97.62 91 THR B N 1
ATOM 1856 C CA . THR B 1 91 ? 5.32 -5.723 -6.344 1 97.62 91 THR B CA 1
ATOM 1857 C C . THR B 1 91 ? 6.488 -6.648 -6.004 1 97.62 91 THR B C 1
ATOM 1859 O O . THR B 1 91 ? 7.648 -6.297 -6.227 1 97.62 91 THR B O 1
ATOM 1862 N N . ILE B 1 92 ? 6.277 -7.859 -5.512 1 98.06 92 ILE B N 1
ATOM 1863 C CA . ILE B 1 92 ? 7.352 -8.68 -4.973 1 98.06 92 ILE B CA 1
ATOM 1864 C C . ILE B 1 92 ? 7.844 -9.656 -6.039 1 98.06 92 ILE B C 1
ATOM 1866 O O . ILE B 1 92 ? 8.781 -10.43 -5.805 1 98.06 92 ILE B O 1
ATOM 1870 N N . LEU B 1 93 ? 7.234 -9.664 -7.133 1 97.94 93 LEU B N 1
ATOM 1871 C CA . LEU B 1 93 ? 7.656 -10.555 -8.211 1 97.94 93 LEU B CA 1
ATOM 1872 C C . LEU B 1 93 ? 9.039 -10.164 -8.719 1 97.94 93 LEU B C 1
ATOM 1874 O O . LEU B 1 93 ? 9.383 -8.984 -8.758 1 97.94 93 LEU B O 1
ATOM 1878 N N . PRO B 1 94 ? 9.789 -11.125 -9.148 1 95.25 94 PRO B N 1
ATOM 1879 C CA . PRO B 1 94 ? 11.07 -10.805 -9.789 1 95.25 94 PRO B CA 1
ATOM 1880 C C . PRO B 1 94 ? 10.906 -9.93 -11.023 1 95.25 94 PRO B C 1
ATOM 1882 O O . PRO B 1 94 ? 9.938 -10.094 -11.781 1 95.25 94 PRO B O 1
ATOM 1885 N N . GLN B 1 95 ? 11.828 -9.195 -11.242 1 91.19 95 GLN B N 1
ATOM 1886 C CA . GLN B 1 95 ? 11.734 -8.148 -12.258 1 91.19 95 GLN B CA 1
ATOM 1887 C C . GLN B 1 95 ? 11.445 -8.734 -13.633 1 91.19 95 GLN B C 1
ATOM 1889 O O . GLN B 1 95 ? 10.617 -8.211 -14.375 1 91.19 95 GLN B O 1
ATOM 1894 N N . GLU B 1 96 ? 12.102 -9.844 -13.875 1 86.75 96 GLU B N 1
ATOM 1895 C CA . GLU B 1 96 ? 11.969 -10.469 -15.188 1 86.75 96 GLU B CA 1
ATOM 1896 C C . GLU B 1 96 ? 10.531 -10.875 -15.469 1 86.75 96 GLU B C 1
ATOM 1898 O O . GLU B 1 96 ? 10.094 -10.914 -16.625 1 86.75 96 GLU B O 1
ATOM 1903 N N . ILE B 1 97 ? 9.781 -11.133 -14.461 1 94.94 97 ILE B N 1
ATOM 1904 C CA . ILE B 1 97 ? 8.406 -11.609 -14.555 1 94.94 97 ILE B CA 1
ATOM 1905 C C . ILE B 1 97 ? 7.441 -10.461 -14.289 1 94.94 97 ILE B C 1
ATOM 1907 O O . ILE B 1 97 ? 6.391 -10.367 -14.922 1 94.94 97 ILE B O 1
ATOM 1911 N N . GLN B 1 98 ? 7.793 -9.625 -13.484 1 95.88 98 GLN B N 1
ATOM 1912 C CA . GLN B 1 98 ? 6.941 -8.562 -12.977 1 95.88 98 GLN B CA 1
ATOM 1913 C C . GLN B 1 98 ? 6.441 -7.668 -14.109 1 95.88 98 GLN B C 1
ATOM 1915 O O . GLN B 1 98 ? 5.242 -7.41 -14.219 1 95.88 98 GLN B O 1
ATOM 1920 N N . SER B 1 99 ? 7.336 -7.203 -14.984 1 94.31 99 SER B N 1
ATOM 1921 C CA . SER B 1 99 ? 6.961 -6.297 -16.062 1 94.31 99 SER B CA 1
ATOM 1922 C C . SER B 1 99 ? 5.93 -6.934 -16.984 1 94.31 99 SER B C 1
ATOM 1924 O O . SER B 1 99 ? 4.957 -6.289 -17.375 1 94.31 99 SER B O 1
ATOM 1926 N N . ARG B 1 100 ? 6.059 -8.172 -17.328 1 94.31 100 ARG B N 1
ATOM 1927 C CA . ARG B 1 100 ? 5.164 -8.891 -18.234 1 94.31 100 ARG B CA 1
ATOM 1928 C C . ARG B 1 100 ? 3.789 -9.086 -17.594 1 94.31 100 ARG B C 1
ATOM 1930 O O . ARG B 1 100 ? 2.766 -8.859 -18.25 1 94.31 100 ARG B O 1
ATOM 1937 N N . VAL B 1 101 ? 3.859 -9.492 -16.359 1 97.06 101 VAL B N 1
ATOM 1938 C CA . VAL B 1 101 ? 2.598 -9.727 -15.664 1 97.06 101 VAL B CA 1
ATOM 1939 C C . VAL B 1 101 ? 1.825 -8.414 -15.539 1 97.06 101 VAL B C 1
ATOM 1941 O O . VAL B 1 101 ? 0.607 -8.391 -15.734 1 97.06 101 VAL B O 1
ATOM 1944 N N . GLN B 1 102 ? 2.52 -7.336 -15.234 1 95.06 102 GLN B N 1
ATOM 1945 C CA . GLN B 1 102 ? 1.894 -6.023 -15.102 1 95.06 102 GLN B CA 1
ATOM 1946 C C . GLN B 1 102 ? 1.266 -5.582 -16.422 1 95.06 102 GLN B C 1
ATOM 1948 O O . GLN B 1 102 ? 0.2 -4.965 -16.422 1 95.06 102 GLN B O 1
ATOM 1953 N N . GLU B 1 103 ? 1.892 -5.914 -17.469 1 94.5 103 GLU B N 1
ATOM 1954 C CA . GLU B 1 103 ? 1.381 -5.562 -18.781 1 94.5 103 GLU B CA 1
ATOM 1955 C C . GLU B 1 103 ? 0.068 -6.281 -19.078 1 94.5 103 GLU B C 1
ATOM 1957 O O . GLU B 1 103 ? -0.764 -5.777 -19.844 1 94.5 103 GLU B O 1
ATOM 1962 N N . LEU B 1 104 ? -0.119 -7.41 -18.516 1 94.81 104 LEU B N 1
ATOM 1963 C CA . LEU B 1 104 ? -1.312 -8.211 -18.766 1 94.81 104 LEU B CA 1
ATOM 1964 C C . LEU B 1 104 ? -2.443 -7.809 -17.828 1 94.81 104 LEU B C 1
ATOM 1966 O O . LEU B 1 104 ? -3.58 -8.258 -18 1 94.81 104 LEU B O 1
ATOM 1970 N N . HIS B 1 105 ? -2.189 -6.969 -16.797 1 93.88 105 HIS B N 1
ATOM 1971 C CA . HIS B 1 105 ? -3.164 -6.344 -15.898 1 93.88 105 HIS B CA 1
ATOM 1972 C C . HIS B 1 105 ? -4.121 -7.379 -15.32 1 93.88 105 HIS B C 1
ATOM 1974 O O . HIS B 1 105 ? -5.34 -7.25 -15.453 1 93.88 105 HIS B O 1
ATOM 1980 N N . PRO B 1 106 ? -3.562 -8.32 -14.57 1 97.25 106 PRO B N 1
ATOM 1981 C CA . PRO B 1 106 ? -4.473 -9.281 -13.945 1 97.25 106 PRO B CA 1
ATOM 1982 C C . PRO B 1 106 ? -5.473 -8.625 -13 1 97.25 106 PRO B C 1
ATOM 1984 O O . PRO B 1 106 ? -5.129 -7.672 -12.297 1 97.25 106 PRO B O 1
ATOM 1987 N N . GLU B 1 107 ? -6.629 -9.211 -12.953 1 94.81 107 GLU B N 1
ATOM 1988 C CA . GLU B 1 107 ? -7.707 -8.625 -12.164 1 94.81 107 GLU B CA 1
ATOM 1989 C C . GLU B 1 107 ? -7.855 -9.336 -10.82 1 94.81 107 GLU B C 1
ATOM 1991 O O . GLU B 1 107 ? -8.68 -8.945 -9.992 1 94.81 107 GLU B O 1
ATOM 1996 N N . SER B 1 108 ? -7.156 -10.383 -10.555 1 96.94 108 SER B N 1
ATOM 1997 C CA . SER B 1 108 ? -7.207 -11.117 -9.297 1 96.94 108 SER B CA 1
ATOM 1998 C C . SER B 1 108 ? -5.867 -11.781 -8.992 1 96.94 108 SER B C 1
ATOM 2000 O O . SER B 1 108 ? -5.047 -11.977 -9.891 1 96.94 108 SER B O 1
ATOM 2002 N N . GLY B 1 109 ? -5.703 -12.148 -7.723 1 98.19 109 GLY B N 1
ATOM 2003 C CA . GLY B 1 109 ? -4.504 -12.867 -7.316 1 98.19 109 GLY B CA 1
ATOM 2004 C C . GLY B 1 109 ? -4.355 -14.211 -8 1 98.19 109 GLY B C 1
ATOM 2005 O O . GLY B 1 109 ? -3.252 -14.586 -8.406 1 98.19 109 GLY B O 1
ATOM 2006 N N . GLU B 1 110 ? -5.473 -14.891 -8.234 1 97.75 110 GLU B N 1
ATOM 2007 C CA . GLU B 1 110 ? -5.457 -16.203 -8.875 1 97.75 110 GLU B CA 1
ATOM 2008 C C . GLU B 1 110 ? -5.027 -16.094 -10.336 1 97.75 110 GLU B C 1
ATOM 2010 O O . GLU B 1 110 ? -4.254 -16.922 -10.82 1 97.75 110 GLU B O 1
ATOM 2015 N N . GLU B 1 111 ? -5.504 -15.086 -10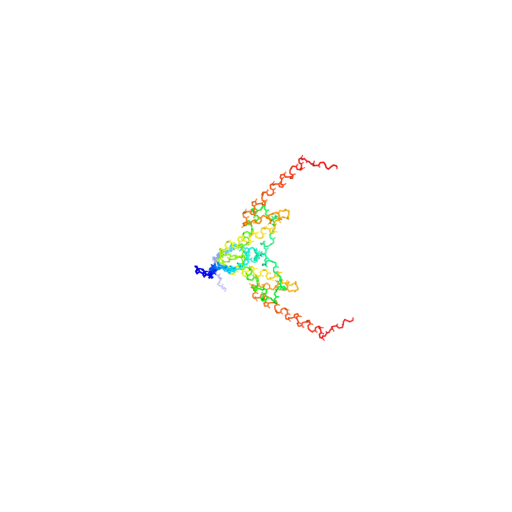.938 1 98.31 111 GLU B N 1
ATOM 2016 C CA . GLU B 1 111 ? -5.109 -14.867 -12.328 1 98.31 111 GLU B CA 1
ATOM 2017 C C . GLU B 1 111 ? -3.627 -14.523 -12.43 1 98.31 111 GLU B C 1
ATOM 2019 O O . GLU B 1 111 ? -2.93 -15.039 -13.312 1 98.31 111 GLU B O 1
ATOM 2024 N N . ALA B 1 112 ? -3.131 -13.703 -11.523 1 98.56 112 ALA B N 1
ATOM 2025 C CA . ALA B 1 112 ? -1.717 -13.328 -11.5 1 98.56 112 ALA B CA 1
ATOM 2026 C C . ALA B 1 112 ? -0.835 -14.555 -11.273 1 98.56 112 ALA B C 1
ATOM 2028 O O . ALA B 1 112 ? 0.173 -14.742 -11.961 1 98.56 112 ALA B O 1
ATOM 2029 N N . VAL B 1 113 ? -1.254 -15.398 -10.406 1 98.56 113 VAL B N 1
ATOM 2030 C CA . VAL B 1 113 ? -0.513 -16.625 -10.102 1 98.56 113 VAL B CA 1
ATOM 2031 C C . VAL B 1 113 ? -0.429 -17.5 -11.352 1 98.56 113 VAL B C 1
ATOM 2033 O O . VAL B 1 113 ? 0.644 -18 -11.695 1 98.56 113 VAL B O 1
ATOM 2036 N N . THR B 1 114 ? -1.536 -17.609 -12 1 98.38 114 THR B N 1
ATOM 2037 C CA . THR B 1 114 ? -1.587 -18.438 -13.203 1 98.38 114 THR B CA 1
ATOM 2038 C C . THR B 1 114 ? -0.645 -17.891 -14.273 1 98.38 114 THR B C 1
ATOM 2040 O O . THR B 1 114 ? 0.087 -18.656 -14.914 1 98.38 114 THR B O 1
ATOM 2043 N N . LEU B 1 115 ? -0.649 -16.578 -14.422 1 98.06 115 LEU B N 1
ATOM 2044 C CA . LEU B 1 115 ? 0.242 -15.93 -15.383 1 98.06 115 LEU B CA 1
ATOM 2045 C C . LEU B 1 115 ? 1.702 -16.188 -15.031 1 98.06 115 LEU B C 1
ATOM 2047 O O . LEU B 1 115 ? 2.506 -16.531 -15.906 1 98.06 115 LEU B O 1
ATOM 2051 N N . VAL B 1 116 ? 2.07 -16.094 -13.781 1 98.19 116 VAL B N 1
ATOM 2052 C CA . VAL B 1 116 ? 3.439 -16.281 -13.32 1 98.19 116 VAL B CA 1
ATOM 2053 C C . VAL B 1 116 ? 3.865 -17.719 -13.539 1 98.19 116 VAL B C 1
ATOM 2055 O O . VAL B 1 116 ? 4.961 -17.984 -14.039 1 98.19 116 VAL B 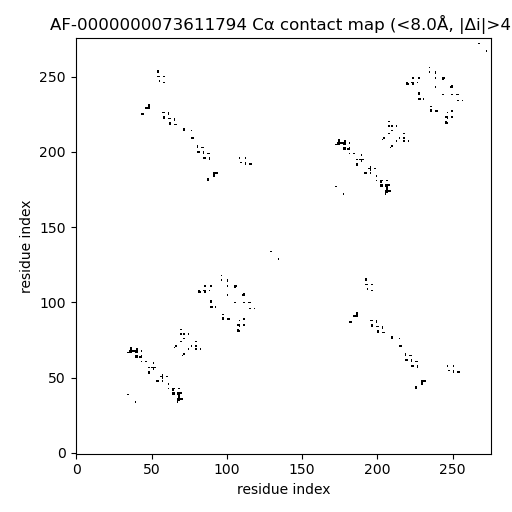O 1
ATOM 2058 N N . GLU B 1 117 ? 3.045 -18.656 -13.172 1 97.62 117 GLU B N 1
ATOM 2059 C CA . GLU B 1 117 ? 3.346 -20.062 -13.328 1 97.62 117 GLU B CA 1
ATOM 2060 C C . GLU B 1 117 ? 3.578 -20.422 -14.797 1 97.62 117 GLU B C 1
ATOM 2062 O O . GLU B 1 117 ? 4.504 -21.172 -15.117 1 97.62 117 GLU B O 1
ATOM 2067 N N . ASP B 1 118 ? 2.736 -19.922 -15.641 1 96.56 118 ASP B N 1
ATOM 2068 C CA . ASP B 1 118 ? 2.896 -20.156 -17.078 1 96.56 118 ASP B CA 1
ATOM 2069 C C . ASP B 1 118 ? 4.227 -19.594 -17.578 1 96.56 118 ASP B C 1
ATOM 2071 O O . ASP B 1 118 ? 4.926 -20.25 -18.359 1 96.56 118 ASP B O 1
ATOM 2075 N N . MET B 1 119 ? 4.527 -18.406 -17.172 1 95.5 119 MET B N 1
ATOM 2076 C CA . MET B 1 119 ? 5.777 -17.781 -17.578 1 95.5 119 MET B CA 1
ATOM 2077 C C . MET B 1 119 ? 6.98 -18.578 -17.078 1 95.5 119 MET B C 1
ATOM 2079 O O . MET B 1 119 ? 7.973 -18.734 -17.781 1 95.5 119 MET B O 1
ATOM 2083 N N . GLN B 1 120 ? 6.914 -19.016 -15.883 1 94.19 120 GLN B N 1
ATOM 2084 C CA . GLN B 1 120 ? 8 -19.797 -15.305 1 94.19 120 GLN B CA 1
ATOM 2085 C C . GLN B 1 120 ? 8.195 -21.125 -16.047 1 94.19 120 GLN B C 1
ATOM 2087 O O . GLN B 1 120 ? 9.32 -21.578 -16.234 1 94.19 120 GLN B O 1
ATOM 2092 N N . LYS B 1 121 ? 7.117 -21.75 -16.391 1 93.44 121 LYS B N 1
ATOM 2093 C CA . LYS B 1 121 ? 7.188 -22.969 -17.188 1 93.44 121 LYS B CA 1
ATOM 2094 C C . LYS B 1 121 ? 7.883 -22.719 -18.531 1 93.44 121 LYS B C 1
ATOM 2096 O O . LYS B 1 121 ? 8.727 -23.516 -18.953 1 93.44 121 LYS B O 1
ATOM 2101 N N . GLU B 1 122 ? 7.52 -21.656 -19.109 1 91.5 122 GLU B N 1
ATOM 2102 C CA . GLU B 1 122 ? 8.117 -21.297 -20.391 1 91.5 122 GLU B CA 1
ATOM 2103 C C . GLU B 1 122 ? 9.602 -21 -20.25 1 91.5 122 GLU B C 1
ATOM 2105 O O . GLU B 1 122 ? 10.414 -21.438 -21.078 1 91.5 122 GLU B O 1
ATOM 2110 N N . LEU B 1 123 ? 9.961 -20.297 -19.281 1 87.69 123 LEU B N 1
ATOM 2111 C CA . LEU B 1 123 ? 11.367 -19.969 -19.047 1 87.69 123 LEU B CA 1
ATOM 2112 C C . LEU B 1 123 ? 12.172 -21.219 -18.719 1 87.69 123 LEU B C 1
ATOM 2114 O O . LEU B 1 123 ? 13.32 -21.359 -19.156 1 87.69 123 LEU B O 1
ATOM 2118 N N . GLY B 1 124 ? 11.555 -22.047 -17.953 1 86.94 124 GLY B N 1
ATOM 2119 C CA . GLY B 1 124 ? 12.203 -23.328 -17.672 1 86.94 124 GLY B CA 1
ATOM 2120 C C . GLY B 1 124 ? 12.453 -24.156 -18.906 1 86.94 124 GLY B C 1
ATOM 2121 O O . GLY B 1 124 ? 13.523 -24.75 -19.062 1 86.94 124 GLY B O 1
ATOM 2122 N N . ARG B 1 125 ? 11.539 -24.188 -19.703 1 87.88 125 ARG B N 1
ATOM 2123 C CA . ARG B 1 125 ? 11.68 -24.922 -20.953 1 87.88 125 ARG B CA 1
ATOM 2124 C C . ARG B 1 125 ? 12.781 -24.328 -21.812 1 87.88 125 ARG B C 1
ATOM 2126 O O . ARG B 1 125 ? 13.57 -25.047 -22.422 1 87.88 125 ARG B O 1
ATOM 2133 N N . LEU B 1 126 ? 12.867 -23.062 -21.828 1 83.75 126 LEU B N 1
ATOM 2134 C CA . LEU B 1 126 ? 13.883 -22.375 -22.641 1 83.75 126 LEU B CA 1
ATOM 2135 C C . LEU B 1 126 ? 15.281 -22.641 -22.078 1 83.75 126 LEU B C 1
ATOM 2137 O O . LEU B 1 126 ? 16.234 -22.859 -22.844 1 83.75 126 LEU B O 1
ATOM 2141 N N . ARG B 1 127 ? 15.328 -22.625 -20.844 1 85.44 127 ARG B N 1
ATOM 2142 C CA . ARG B 1 127 ? 16.625 -22.859 -20.219 1 85.44 127 ARG B CA 1
ATOM 2143 C C . ARG B 1 127 ? 17.094 -24.297 -20.453 1 85.44 127 ARG B C 1
ATOM 2145 O O . ARG B 1 127 ? 18.281 -24.531 -20.672 1 85.44 127 ARG B O 1
ATOM 2152 N N . GLN B 1 128 ? 16.25 -25.188 -20.344 1 85.44 128 GLN B N 1
ATOM 2153 C CA . GLN B 1 128 ? 16.562 -26.594 -20.594 1 85.44 128 GLN B CA 1
ATOM 2154 C C . GLN B 1 128 ? 17 -26.828 -22.031 1 85.44 128 GLN B C 1
ATOM 2156 O O . GLN B 1 128 ? 17.922 -27.578 -22.297 1 85.44 128 GLN B O 1
ATOM 2161 N N . LYS B 1 129 ? 16.297 -26.156 -22.859 1 86.75 129 LYS B N 1
ATOM 2162 C CA . LYS B 1 129 ? 16.641 -26.266 -24.266 1 86.75 129 LYS B CA 1
ATOM 2163 C C . LYS B 1 129 ? 18.016 -25.688 -24.547 1 86.75 129 LYS B C 1
ATOM 2165 O O . LYS B 1 129 ? 18.797 -26.266 -25.312 1 86.75 129 LYS B O 1
ATOM 2170 N N . SER B 1 130 ? 18.328 -24.609 -23.938 1 84.81 130 SER B N 1
ATOM 2171 C CA . SER B 1 130 ? 19.641 -23.969 -24.109 1 84.81 130 SER B CA 1
ATOM 2172 C C . SER B 1 130 ? 20.75 -24.844 -23.547 1 84.81 130 SER B C 1
ATOM 2174 O O . SER B 1 130 ? 21.875 -24.812 -24.047 1 84.81 130 SER B O 1
ATOM 2176 N N . LEU B 1 131 ? 20.453 -25.469 -22.5 1 82.88 131 LEU B N 1
ATOM 2177 C CA . LEU B 1 131 ? 21.438 -26.344 -21.891 1 82.88 131 LEU B CA 1
ATOM 2178 C C . LEU B 1 131 ? 21.641 -27.609 -22.719 1 82.88 131 LEU B C 1
ATOM 2180 O O . LEU B 1 131 ? 22.75 -28.141 -22.797 1 82.88 131 LEU B O 1
ATOM 2184 N N . ARG B 1 132 ? 20.641 -28.016 -23.266 1 84.94 132 ARG B N 1
ATOM 2185 C CA . ARG B 1 132 ? 20.734 -29.219 -24.094 1 84.94 132 ARG B CA 1
ATOM 2186 C C . ARG B 1 132 ? 21.344 -28.891 -25.453 1 84.94 132 ARG B C 1
ATOM 2188 O O . ARG B 1 132 ? 22.031 -29.734 -26.047 1 84.94 132 ARG B O 1
ATOM 2195 N N . PHE B 1 133 ? 21.109 -27.719 -25.953 1 81.62 133 PHE B N 1
ATOM 2196 C CA . PHE B 1 133 ? 21.656 -27.297 -27.25 1 81.62 133 PHE B CA 1
ATOM 2197 C C . PHE B 1 133 ? 22.359 -25.953 -27.109 1 81.62 133 PHE B C 1
ATOM 2199 O O . PHE B 1 133 ? 21.828 -24.922 -27.5 1 81.62 133 PHE B O 1
ATOM 2206 N N . PRO B 1 134 ? 23.609 -25.938 -26.422 1 73.56 134 PRO B N 1
ATOM 2207 C CA . PRO B 1 134 ? 24.297 -24.656 -26.234 1 73.56 134 PRO B CA 1
ATOM 2208 C C . PRO B 1 134 ? 24.625 -23.953 -27.547 1 73.56 134 PRO B C 1
ATOM 2210 O O . PRO B 1 134 ? 24.984 -24.609 -28.531 1 73.56 134 PRO B O 1
ATOM 2213 N N . VAL B 1 135 ? 23.969 -22.859 -27.828 1 63.12 135 VAL B N 1
ATOM 2214 C CA . VAL B 1 135 ? 24.234 -22.094 -29.031 1 63.12 135 VAL B CA 1
ATOM 2215 C C . VAL B 1 135 ? 25.734 -21.844 -29.188 1 63.12 135 VAL B C 1
ATOM 2217 O O . VAL B 1 135 ? 26.375 -21.344 -28.25 1 63.12 135 VAL B O 1
ATOM 2220 N N . ARG B 1 136 ? 26.484 -22.484 -30.125 1 60.72 136 ARG B N 1
ATOM 2221 C CA . ARG B 1 136 ? 27.844 -22.109 -30.516 1 60.72 136 ARG B CA 1
ATOM 2222 C C . ARG B 1 136 ? 27.938 -20.641 -30.906 1 60.72 136 ARG B C 1
ATOM 2224 O O . ARG B 1 136 ? 27.156 -20.172 -31.719 1 60.72 136 ARG B O 1
ATOM 2231 N N . ARG B 1 137 ? 28.266 -19.844 -29.953 1 59.16 137 ARG B N 1
ATOM 2232 C CA . ARG B 1 137 ? 28.594 -18.516 -30.453 1 59.16 137 ARG B CA 1
ATOM 2233 C C . ARG B 1 137 ? 29.438 -18.609 -31.719 1 59.16 137 ARG B C 1
ATOM 2235 O O . ARG B 1 137 ? 30.438 -19.328 -31.75 1 59.16 137 ARG B O 1
ATOM 2242 N N . PRO B 1 138 ? 28.859 -18.016 -32.781 1 50.81 138 PRO B N 1
ATOM 2243 C CA . PRO B 1 138 ? 29.812 -18.078 -33.875 1 50.81 138 PRO B CA 1
ATOM 2244 C C . PRO B 1 138 ? 31.203 -17.594 -33.469 1 50.81 138 PRO B C 1
ATOM 2246 O O . PRO B 1 138 ? 31.344 -16.797 -32.562 1 50.81 138 PRO B O 1
#